Protein AF-A0A6G0IJ24-F1 (afdb_monomer_lite)

pLDDT: mean 72.45, std 14.74, range [38.62, 93.94]

Secondary structure (DSSP, 8-state):
-----HHHHHHHHHHHHHHHHHHHHHHHHHHHHHHHHHHHHHHHHS---SS-TTSPTTS--EEEEEEEE-----TTS----EEEEEEEEEE---SPPPPP----------------PPPPPP------PPPPPPPP----HHHHHHHHHHHHHHHHHHHHTTTS--SPPHHHHHHHH-TT---PPEEEEEPPPBSS-TTSHHHHHHHHHHHHHHHHHTT-S--EEEE----

Organism: Larimichthys crocea (NCBI:txid215358)

Sequence (231 aa):
MAPSTNRVGLLFLCAFFREVIAILSLTRHCMLDETDTSLCLHKLGQDGGITPDQVKPYVPTALGCDNIDRLEETLTGCGTSHRVNGIAVQPRVFGPELPKPARDVPKSKQRTVSVSLPALPVYAVGTRCGPPTRSYVEVKTDICADALKKNFIWLLCRLHSATNQSVPSWTGYNILASNSVDVIPSVVSYLPTINAPATQMATVHEILLQSEKIMNSLHISNMSVTFDQAL

Radius of gyration: 26.97 Å; chains: 1; bounding box: 51×92×56 Å

Structure (mmCIF, N/CA/C/O backbone):
data_AF-A0A6G0IJ24-F1
#
_entry.id   AF-A0A6G0IJ24-F1
#
loop_
_atom_site.group_PDB
_atom_site.id
_atom_site.type_symbol
_atom_site.label_atom_id
_atom_site.label_alt_id
_atom_site.label_comp_id
_atom_site.label_asym_id
_atom_site.label_entity_id
_atom_site.label_seq_id
_atom_site.pdbx_PDB_ins_code
_atom_site.Cartn_x
_atom_site.Cartn_y
_atom_site.Cartn_z
_atom_site.occupancy
_atom_site.B_iso_or_equiv
_atom_site.auth_seq_id
_atom_site.auth_comp_id
_atom_site.auth_asym_id
_atom_site.auth_atom_id
_atom_site.pdbx_PDB_model_num
ATOM 1 N N . MET A 1 1 ? -1.040 72.445 -21.314 1.00 38.62 1 MET A N 1
ATOM 2 C CA . MET A 1 1 ? -2.329 71.720 -21.376 1.00 38.62 1 MET A CA 1
ATOM 3 C C . MET A 1 1 ? -2.055 70.264 -21.018 1.00 38.62 1 MET A C 1
ATOM 5 O O . MET A 1 1 ? -1.185 69.670 -21.638 1.00 38.62 1 MET A O 1
ATOM 9 N N . ALA A 1 2 ? -2.673 69.758 -19.946 1.00 46.31 2 ALA A N 1
ATOM 10 C CA . ALA A 1 2 ? -2.483 68.399 -19.420 1.00 46.31 2 ALA A CA 1
ATOM 11 C C . ALA A 1 2 ? -3.063 67.314 -20.361 1.00 46.31 2 ALA A C 1
ATOM 13 O O . ALA A 1 2 ? -3.847 67.647 -21.250 1.00 46.31 2 ALA A O 1
ATOM 14 N N . PRO A 1 3 ? -2.743 66.025 -20.126 1.00 46.72 3 PRO A N 1
ATOM 15 C CA . PRO A 1 3 ? -3.700 65.240 -19.345 1.00 46.72 3 PRO A CA 1
ATOM 16 C C . PRO A 1 3 ? -3.023 64.399 -18.249 1.00 46.72 3 PRO A C 1
ATOM 18 O O . PRO A 1 3 ? -2.282 63.455 -18.509 1.00 46.72 3 PRO A O 1
ATOM 21 N N . SER A 1 4 ? -3.328 64.732 -16.995 1.00 52.78 4 SER A N 1
ATOM 22 C CA . SER A 1 4 ? -2.907 64.037 -15.771 1.00 52.78 4 SER A CA 1
ATOM 23 C C . SER A 1 4 ? -3.978 63.070 -15.236 1.00 52.78 4 SER A C 1
ATOM 25 O O . SER A 1 4 ? -3.967 62.719 -14.060 1.00 52.78 4 SER A O 1
ATOM 27 N N . THR A 1 5 ? -4.908 62.608 -16.076 1.00 52.25 5 THR A N 1
ATOM 28 C CA . THR A 1 5 ? -6.149 61.964 -15.602 1.00 52.25 5 THR A CA 1
ATOM 29 C C . THR A 1 5 ? -6.168 60.429 -15.663 1.00 52.25 5 THR A C 1
ATOM 31 O O . THR A 1 5 ? -7.088 59.820 -15.132 1.00 52.25 5 THR A O 1
ATOM 34 N N . ASN A 1 6 ? -5.152 59.765 -16.231 1.00 50.53 6 ASN A N 1
ATOM 35 C CA . ASN A 1 6 ? -5.195 58.303 -16.442 1.00 50.53 6 ASN A CA 1
ATOM 36 C C . ASN A 1 6 ? -4.557 57.436 -15.342 1.00 50.53 6 ASN A C 1
ATOM 38 O O . ASN A 1 6 ? -4.784 56.229 -15.320 1.00 50.53 6 ASN A O 1
ATOM 42 N N . ARG A 1 7 ? -3.782 57.999 -14.403 1.00 45.84 7 ARG A N 1
ATOM 43 C CA . ARG A 1 7 ? -3.168 57.196 -13.321 1.00 45.84 7 ARG A CA 1
ATOM 44 C C . ARG A 1 7 ? -4.110 56.946 -12.143 1.00 45.84 7 ARG A C 1
ATOM 46 O O . ARG A 1 7 ? -4.047 55.879 -11.545 1.00 45.84 7 ARG A O 1
ATOM 53 N N . VAL A 1 8 ? -5.006 57.890 -11.849 1.00 52.53 8 VAL A N 1
ATOM 54 C CA . VAL A 1 8 ? -5.984 57.754 -10.756 1.00 52.53 8 VAL A CA 1
ATOM 55 C C . VAL A 1 8 ? -7.040 56.702 -11.110 1.00 52.53 8 VAL A C 1
ATOM 57 O O . VAL A 1 8 ? -7.315 55.830 -10.295 1.00 52.53 8 VAL A O 1
ATOM 60 N N . GLY A 1 9 ? -7.544 56.694 -12.351 1.00 45.75 9 GLY A N 1
ATOM 61 C CA . GLY A 1 9 ? -8.497 55.679 -12.820 1.00 45.75 9 GLY A CA 1
ATOM 62 C C . GLY A 1 9 ? -7.937 54.252 -12.799 1.00 45.75 9 GLY A C 1
ATOM 63 O O . GLY A 1 9 ? -8.633 53.333 -12.379 1.00 45.75 9 GLY A O 1
ATOM 64 N N . LEU A 1 10 ? -6.663 54.064 -13.167 1.00 45.56 10 LEU A N 1
ATOM 65 C CA . LEU A 1 10 ? -6.013 52.748 -13.148 1.00 45.56 10 LEU A CA 1
ATOM 66 C C . LEU A 1 10 ? -5.739 52.249 -11.717 1.00 45.56 10 LEU A C 1
ATOM 68 O O . LEU A 1 10 ? -5.904 51.065 -11.438 1.00 45.56 10 LEU A O 1
ATOM 72 N N . LEU A 1 11 ? -5.374 53.148 -10.794 1.00 51.09 11 LEU A N 1
ATOM 73 C CA . LEU A 1 11 ? -5.212 52.821 -9.371 1.00 51.09 11 LEU A CA 1
ATOM 74 C C . LEU A 1 11 ? -6.547 52.447 -8.712 1.00 51.09 11 LEU A C 1
ATOM 76 O O . LEU A 1 11 ? -6.592 51.472 -7.964 1.00 51.09 11 LEU A O 1
ATOM 80 N N . PHE A 1 12 ? -7.634 53.157 -9.036 1.00 51.69 12 PHE A N 1
ATOM 81 C CA . PHE A 1 12 ? -8.982 52.810 -8.574 1.00 51.69 12 PHE A CA 1
ATOM 82 C C . PHE A 1 12 ? -9.460 51.468 -9.141 1.00 51.69 12 PHE A C 1
ATOM 84 O O . PHE A 1 12 ? -10.0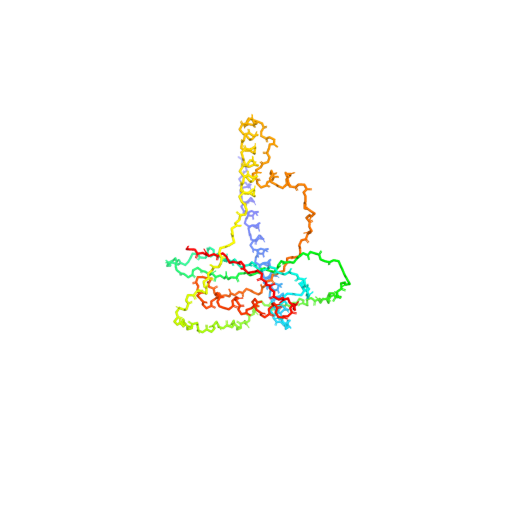10 50.660 -8.396 1.00 51.69 12 PHE A O 1
ATOM 91 N N . LEU A 1 13 ? -9.196 51.185 -10.423 1.00 45.84 13 LEU A N 1
ATOM 92 C CA . LEU A 1 13 ? -9.546 49.899 -11.031 1.00 45.84 13 LEU A CA 1
ATOM 93 C C . LEU A 1 13 ? -8.770 48.743 -10.379 1.00 45.84 13 LEU A C 1
ATOM 95 O O . LEU A 1 13 ? -9.357 47.721 -10.041 1.00 45.84 13 LEU A O 1
ATOM 99 N N . CYS A 1 14 ? -7.465 48.910 -10.138 1.00 42.38 14 CYS A N 1
ATOM 100 C CA . CYS A 1 14 ? -6.636 47.902 -9.473 1.00 42.38 14 CYS A CA 1
ATOM 101 C C . CYS A 1 14 ? -7.034 47.668 -8.009 1.00 42.38 14 CYS A C 1
ATOM 103 O O . CYS A 1 14 ? -7.019 46.523 -7.556 1.00 42.38 14 CYS A O 1
ATOM 105 N N . ALA A 1 15 ? -7.399 48.723 -7.272 1.00 52.81 15 ALA A N 1
ATOM 106 C CA . ALA A 1 15 ? -7.906 48.604 -5.907 1.00 52.81 15 ALA A CA 1
ATOM 107 C C . ALA A 1 15 ? -9.243 47.850 -5.881 1.00 52.81 15 ALA A C 1
ATOM 109 O O . ALA A 1 15 ? -9.375 46.881 -5.138 1.00 52.81 15 ALA A O 1
ATOM 110 N N . PHE A 1 16 ? -10.172 48.205 -6.775 1.00 59.16 16 PHE A N 1
ATOM 111 C CA . PHE A 1 16 ? -11.466 47.538 -6.899 1.00 59.16 16 PHE A CA 1
ATOM 112 C C . PHE A 1 16 ? -11.321 46.060 -7.288 1.00 59.16 16 PHE A C 1
ATOM 114 O O . PHE A 1 16 ? -11.932 45.197 -6.668 1.00 59.16 16 PHE A O 1
ATOM 121 N N . PHE A 1 17 ? -10.456 45.728 -8.253 1.00 43.31 17 PHE A N 1
ATOM 122 C CA . PHE A 1 17 ? -10.189 44.331 -8.611 1.00 43.31 17 PHE A CA 1
ATOM 123 C C . PHE A 1 17 ? -9.540 43.548 -7.467 1.00 43.31 17 PHE A C 1
ATOM 125 O O . PHE A 1 17 ? -9.909 42.398 -7.248 1.00 43.31 17 PHE A O 1
ATOM 132 N N . ARG A 1 18 ? -8.615 44.145 -6.704 1.00 48.72 18 ARG A N 1
ATOM 133 C CA . ARG A 1 18 ? -8.043 43.502 -5.509 1.00 48.72 18 ARG A CA 1
ATOM 134 C C . ARG A 1 18 ? -9.094 43.228 -4.443 1.00 48.72 18 ARG A C 1
ATOM 136 O O . ARG A 1 18 ? -9.081 42.152 -3.858 1.00 48.72 18 ARG A O 1
ATOM 143 N N . GLU A 1 19 ? -9.989 44.175 -4.205 1.00 57.47 19 GLU A N 1
ATOM 144 C CA . GLU A 1 19 ? -11.036 44.064 -3.193 1.00 57.47 19 GLU A CA 1
ATOM 145 C C . GLU A 1 19 ? -12.102 43.044 -3.613 1.00 57.47 19 GLU A C 1
ATOM 147 O O . GLU A 1 19 ? -12.471 42.178 -2.828 1.00 57.47 19 GLU A O 1
ATOM 152 N N . VAL A 1 20 ? -12.489 43.032 -4.892 1.00 54.22 20 VAL A N 1
ATOM 153 C CA . VAL A 1 20 ? -13.363 42.002 -5.470 1.00 54.22 20 VAL A CA 1
ATOM 154 C C . VAL A 1 20 ? -12.698 40.625 -5.427 1.00 54.22 20 VAL A C 1
ATOM 156 O O . VAL A 1 20 ? -13.351 39.663 -5.042 1.00 54.22 20 VAL A O 1
ATOM 159 N N . ILE A 1 21 ? -11.405 40.497 -5.742 1.00 54.47 21 ILE A N 1
ATOM 160 C CA . ILE A 1 21 ? -10.670 39.226 -5.617 1.00 54.47 21 ILE A CA 1
ATOM 161 C C . ILE A 1 21 ? -10.565 38.793 -4.149 1.00 54.47 21 ILE A C 1
ATOM 163 O O . ILE A 1 21 ? -10.712 37.607 -3.865 1.00 54.47 21 ILE A O 1
ATOM 167 N N . ALA A 1 22 ? -10.362 39.718 -3.209 1.00 52.22 22 ALA A N 1
ATOM 168 C CA . ALA A 1 22 ? -10.326 39.423 -1.778 1.00 52.22 22 ALA A CA 1
ATOM 169 C C . ALA A 1 22 ? -11.698 38.966 -1.257 1.00 52.22 22 ALA A C 1
ATOM 171 O O . ALA A 1 22 ? -11.777 37.966 -0.547 1.00 52.22 22 ALA A O 1
ATOM 172 N N . ILE A 1 23 ? -12.784 39.625 -1.667 1.00 57.41 23 ILE A N 1
ATOM 173 C CA . ILE A 1 23 ? -14.162 39.243 -1.329 1.00 57.41 23 ILE A CA 1
ATOM 174 C C . ILE A 1 23 ? -14.521 37.901 -1.975 1.00 57.41 23 ILE A C 1
ATOM 176 O O . ILE A 1 23 ? -15.086 37.034 -1.312 1.00 57.41 23 ILE A O 1
ATOM 180 N N . LEU A 1 24 ? -14.161 37.684 -3.243 1.00 46.84 24 LEU A N 1
ATOM 181 C CA . LEU A 1 24 ? -14.352 36.407 -3.937 1.00 46.84 24 LEU A CA 1
ATOM 182 C C . LEU A 1 24 ? -13.510 35.292 -3.312 1.00 46.84 24 LEU A C 1
ATOM 184 O O . LEU A 1 24 ? -13.969 34.159 -3.247 1.00 46.84 24 LEU A O 1
ATOM 188 N N . SER A 1 25 ? -12.309 35.598 -2.825 1.00 48.69 25 SER A N 1
ATOM 189 C CA . SER A 1 25 ? -11.471 34.668 -2.069 1.00 48.69 25 SER A CA 1
ATOM 190 C C . SER A 1 25 ? -12.138 34.305 -0.742 1.00 48.69 25 SER A C 1
ATOM 192 O O . SER A 1 25 ? -12.378 33.129 -0.496 1.00 48.69 25 SER A O 1
ATOM 194 N N . LEU A 1 26 ? -12.533 35.288 0.071 1.00 55.88 26 LEU A N 1
ATOM 195 C CA . LEU A 1 26 ? -13.187 35.077 1.370 1.00 55.88 26 LEU A CA 1
ATOM 196 C C . LEU A 1 26 ? -14.509 34.308 1.246 1.00 55.88 26 LEU A C 1
ATOM 198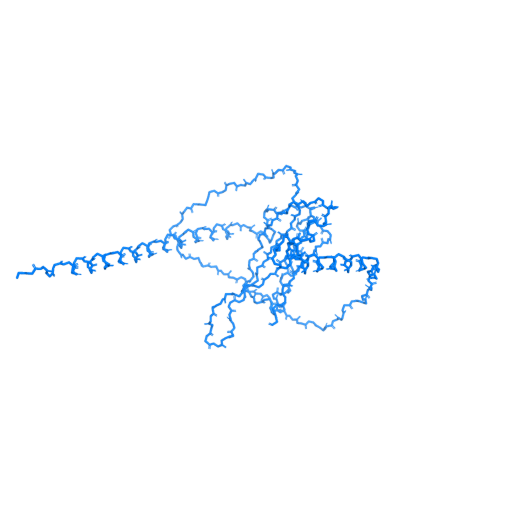 O O . LEU A 1 26 ? -14.770 33.379 2.007 1.00 55.88 26 LEU A O 1
ATOM 202 N N . THR A 1 27 ? -15.335 34.659 0.259 1.00 54.84 27 THR A N 1
ATOM 203 C CA . THR A 1 27 ? -16.613 33.977 0.011 1.00 54.84 27 THR A CA 1
ATOM 204 C C . THR A 1 27 ? -16.420 32.577 -0.569 1.00 54.84 27 THR A C 1
ATOM 206 O O . THR A 1 27 ? -17.147 31.669 -0.173 1.00 54.84 27 THR A O 1
ATOM 209 N N . ARG A 1 28 ? -15.419 32.347 -1.434 1.00 52.66 28 ARG A N 1
ATOM 210 C CA . ARG A 1 28 ? -15.072 30.989 -1.894 1.00 52.66 28 ARG A CA 1
ATOM 211 C C . ARG A 1 28 ? -14.556 30.115 -0.759 1.00 52.66 28 ARG A C 1
ATOM 213 O O . ARG A 1 28 ? -15.002 28.980 -0.676 1.00 52.66 28 ARG A O 1
ATOM 220 N N . HIS A 1 29 ? -13.681 30.627 0.108 1.00 56.75 29 HIS A N 1
ATOM 221 C CA . HIS A 1 29 ? -13.187 29.877 1.271 1.00 56.75 29 HIS A CA 1
ATOM 222 C C . HIS A 1 29 ? -14.345 29.474 2.187 1.00 56.75 29 HIS A C 1
ATOM 224 O O . HIS A 1 29 ? -14.481 28.311 2.533 1.00 56.75 29 HIS A O 1
ATOM 230 N N . CYS A 1 30 ? -15.263 30.399 2.465 1.00 58.56 30 CYS A N 1
ATOM 231 C CA . CYS A 1 30 ? -16.414 30.131 3.318 1.00 58.56 30 CYS A CA 1
ATOM 232 C C . CYS A 1 30 ? -17.366 29.059 2.748 1.00 58.56 30 CYS A C 1
ATOM 234 O O . CYS A 1 30 ? -17.843 28.196 3.481 1.00 58.56 30 CYS A O 1
ATOM 236 N N . MET A 1 31 ? -17.616 29.088 1.436 1.00 61.22 31 MET A N 1
ATOM 237 C CA . MET A 1 31 ? -18.442 28.082 0.757 1.00 61.22 31 MET A CA 1
ATOM 238 C C . MET A 1 31 ? -17.729 26.725 0.630 1.00 61.22 31 MET A C 1
ATOM 240 O O . MET A 1 31 ? -18.389 25.684 0.650 1.00 61.22 31 MET A O 1
ATOM 244 N N . LEU A 1 32 ? -16.399 26.728 0.494 1.00 63.97 32 LEU A N 1
ATOM 245 C CA . LEU A 1 32 ? -15.572 25.520 0.526 1.00 63.97 32 LEU A CA 1
ATOM 246 C C . LEU A 1 32 ? -15.620 24.876 1.912 1.00 63.97 32 LEU A C 1
ATOM 248 O O . LEU A 1 32 ? -15.932 23.696 1.997 1.00 63.97 32 LEU A O 1
ATOM 252 N N . ASP 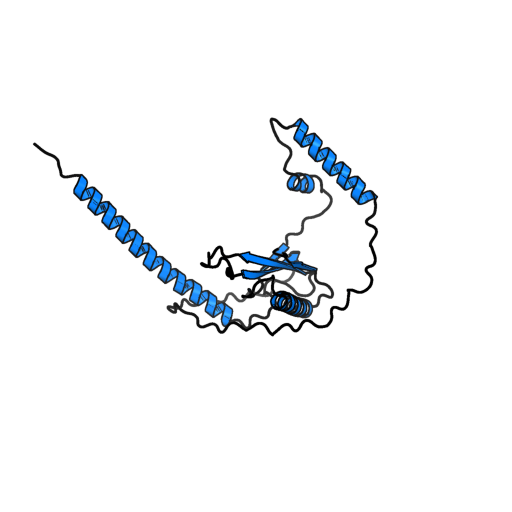A 1 33 ? -15.452 25.656 2.981 1.00 64.69 33 ASP A N 1
ATOM 253 C CA . ASP A 1 33 ? -15.496 25.161 4.361 1.00 64.69 33 ASP A CA 1
ATOM 254 C C . ASP A 1 33 ? -16.853 24.527 4.706 1.00 64.69 33 ASP A C 1
ATOM 256 O O . ASP A 1 33 ? -16.904 23.477 5.344 1.00 64.69 33 ASP A O 1
ATOM 260 N N . GLU A 1 34 ? -17.965 25.124 4.259 1.00 73.62 34 GLU A N 1
ATOM 261 C CA . GLU A 1 34 ? -19.314 24.548 4.402 1.00 73.62 34 GLU A CA 1
ATOM 262 C C . GLU A 1 34 ? -19.451 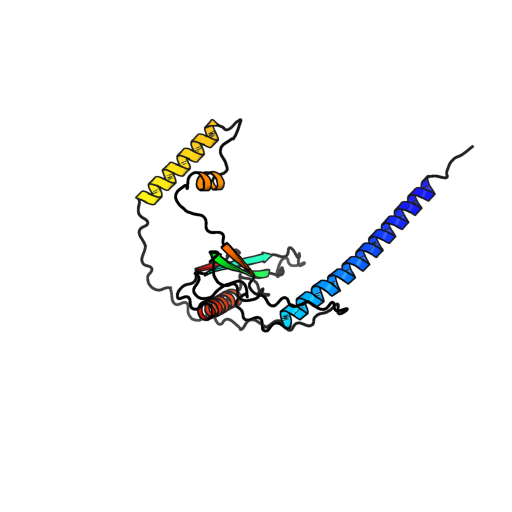23.216 3.642 1.00 73.62 34 GLU A C 1
ATOM 264 O O . GLU A 1 34 ? -20.013 22.239 4.150 1.00 73.62 34 GLU A O 1
ATOM 269 N N . THR A 1 35 ? -18.897 23.153 2.429 1.00 68.69 35 THR A N 1
ATOM 270 C CA . THR A 1 35 ? -18.939 21.952 1.585 1.00 68.69 35 THR A CA 1
ATOM 271 C C . THR A 1 35 ? -18.084 20.832 2.186 1.00 68.69 35 THR A C 1
ATOM 273 O O . THR A 1 35 ? -18.580 19.720 2.368 1.00 68.69 35 THR A O 1
ATOM 276 N N . ASP A 1 36 ? -16.853 21.129 2.596 1.00 68.25 36 ASP A N 1
ATOM 277 C CA . ASP A 1 36 ? -15.932 20.180 3.227 1.00 68.25 36 ASP A CA 1
ATOM 278 C C . ASP A 1 36 ? -16.456 19.703 4.586 1.00 68.25 36 ASP A C 1
ATOM 280 O O . ASP A 1 36 ? -16.381 18.514 4.903 1.00 68.25 36 ASP A O 1
ATOM 284 N N . THR A 1 37 ? -17.075 20.597 5.361 1.00 73.00 37 THR A N 1
ATOM 285 C CA . THR A 1 37 ? -17.735 20.252 6.627 1.00 73.00 37 THR A CA 1
ATOM 286 C C . THR A 1 37 ? -18.908 19.300 6.401 1.00 73.00 37 THR A C 1
ATOM 288 O O . THR A 1 37 ? -19.015 18.290 7.098 1.00 73.00 37 THR A O 1
ATOM 291 N N . SER A 1 38 ? -19.771 19.563 5.412 1.00 71.31 38 SER A N 1
ATOM 292 C CA . SER A 1 38 ? -20.897 18.670 5.096 1.00 71.31 38 SER A CA 1
ATOM 293 C C . SER A 1 38 ? -20.441 17.289 4.603 1.00 71.31 38 SER A C 1
ATOM 295 O O . SER A 1 38 ? -20.988 16.274 5.038 1.00 71.31 38 SER A O 1
ATOM 297 N N . LEU A 1 39 ? -19.378 17.229 3.792 1.00 67.88 39 LEU A N 1
ATOM 298 C CA . LEU A 1 39 ? -18.730 15.980 3.372 1.00 67.88 39 LEU A CA 1
ATOM 299 C C . LEU A 1 39 ? -18.113 15.219 4.556 1.00 67.88 39 LEU A C 1
ATOM 301 O O . LEU A 1 39 ? -18.235 13.995 4.635 1.00 67.88 39 LEU A O 1
ATOM 305 N N . CYS A 1 40 ? -17.468 15.930 5.482 1.00 69.69 40 CYS A N 1
ATOM 306 C CA . CYS A 1 40 ? -16.854 15.359 6.678 1.00 69.69 40 CYS A CA 1
ATOM 307 C C . CYS A 1 40 ? -17.905 14.771 7.630 1.00 69.69 40 CYS A C 1
ATOM 309 O O . CYS A 1 40 ? -17.796 13.613 8.023 1.00 69.69 40 CYS A O 1
ATOM 311 N N . LEU A 1 41 ? -18.969 15.519 7.935 1.00 72.62 41 LEU A N 1
ATOM 312 C CA . LEU A 1 41 ? -20.082 15.050 8.768 1.00 72.62 41 LEU A CA 1
ATOM 313 C C . LEU A 1 41 ? -20.808 13.859 8.144 1.00 72.62 41 LEU A C 1
ATOM 315 O O . LEU A 1 41 ? -21.151 12.914 8.849 1.00 72.62 41 LEU A O 1
ATOM 319 N N . HIS A 1 42 ? -20.996 13.868 6.823 1.00 70.19 42 HIS A N 1
ATOM 320 C CA . HIS A 1 42 ? -21.564 12.726 6.116 1.00 70.19 42 HIS A CA 1
ATOM 321 C C . HIS A 1 42 ? -20.677 11.480 6.248 1.00 70.19 42 HIS A C 1
ATOM 323 O O . HIS A 1 42 ? -21.190 10.399 6.523 1.00 70.19 42 HIS A O 1
ATOM 329 N N . LYS A 1 43 ? -19.352 11.621 6.106 1.00 67.06 43 LYS A N 1
ATOM 330 C CA . LYS A 1 43 ? -18.403 10.519 6.344 1.00 67.06 43 LYS A CA 1
ATOM 331 C C . LYS A 1 43 ? -18.392 10.040 7.799 1.00 67.06 43 LYS A C 1
ATOM 333 O O . LYS A 1 43 ? -18.243 8.849 8.020 1.00 67.06 43 LYS A O 1
ATOM 338 N N . LEU A 1 44 ? -18.548 10.937 8.774 1.00 67.88 44 LEU A N 1
ATOM 339 C CA . LEU A 1 44 ? -18.595 10.590 10.203 1.00 67.88 44 LEU A CA 1
ATOM 340 C C . LEU A 1 44 ? -19.896 9.890 10.609 1.00 67.88 44 LEU A C 1
ATOM 342 O O . LEU A 1 44 ? -19.883 9.080 11.526 1.00 67.88 44 LEU A O 1
ATOM 346 N N . GLY A 1 45 ? -21.015 10.227 9.960 1.00 59.06 45 GLY A N 1
ATOM 347 C CA . GLY A 1 45 ? -22.318 9.593 10.183 1.00 59.06 45 GLY A CA 1
ATOM 348 C C . GLY A 1 45 ? -22.517 8.292 9.401 1.00 59.06 45 GLY A C 1
ATOM 349 O O . GLY A 1 45 ? -23.509 7.595 9.609 1.00 59.06 45 GLY A O 1
ATOM 350 N N . GLN A 1 46 ? -21.601 7.955 8.491 1.00 60.88 46 GLN A N 1
ATOM 351 C CA . GLN A 1 46 ? -21.471 6.584 8.027 1.00 60.88 46 GLN A CA 1
ATOM 352 C C . GLN A 1 46 ? -20.844 5.793 9.178 1.00 60.88 46 GLN A C 1
ATOM 354 O O . GLN A 1 46 ? -19.765 6.157 9.640 1.00 60.88 46 GLN A O 1
ATOM 359 N N . ASP A 1 47 ? -21.492 4.708 9.614 1.00 51.16 47 ASP A N 1
ATOM 360 C CA . ASP A 1 47 ? -20.844 3.631 10.375 1.00 51.16 47 ASP A CA 1
ATOM 361 C C . ASP A 1 47 ? -19.790 2.987 9.459 1.00 51.16 47 ASP A C 1
ATOM 363 O O . ASP A 1 47 ? -19.961 1.897 8.913 1.00 51.16 47 ASP A O 1
ATOM 367 N N . GLY A 1 48 ? -18.736 3.744 9.167 1.00 51.25 48 GLY A N 1
ATOM 368 C CA . GLY A 1 48 ? -17.661 3.370 8.280 1.00 51.25 48 GLY A CA 1
ATOM 369 C C . GLY A 1 48 ? -16.847 2.319 8.995 1.00 51.25 48 GLY A C 1
ATOM 370 O O . GLY A 1 48 ? -15.950 2.635 9.776 1.00 51.25 48 GLY A O 1
ATOM 371 N N . GLY A 1 49 ? -17.172 1.055 8.737 1.00 60.12 49 GLY A N 1
ATOM 372 C CA . GLY A 1 49 ? -16.248 -0.026 9.017 1.00 60.12 49 GLY A CA 1
ATOM 373 C C . GLY A 1 49 ? -14.881 0.307 8.413 1.00 60.12 49 GLY A C 1
ATOM 374 O O . GLY A 1 49 ? -14.761 1.034 7.430 1.00 60.12 49 GLY A O 1
ATOM 375 N N . ILE A 1 50 ? -13.825 -0.255 8.989 1.00 67.75 50 ILE A N 1
ATOM 376 C CA . ILE A 1 50 ? -12.438 -0.041 8.535 1.00 67.75 50 ILE A CA 1
ATOM 377 C C . ILE A 1 50 ? -12.253 -0.467 7.056 1.00 67.75 50 ILE A C 1
ATOM 379 O O . ILE A 1 50 ? -11.296 -0.074 6.396 1.00 67.75 50 ILE A O 1
ATOM 383 N N . THR A 1 51 ? -13.186 -1.259 6.519 1.00 77.44 51 THR A N 1
ATOM 384 C CA . THR A 1 51 ? -13.200 -1.755 5.138 1.00 77.44 51 THR A CA 1
ATOM 385 C C . THR A 1 51 ? -13.916 -0.779 4.194 1.00 77.44 51 THR A C 1
ATOM 387 O O . THR A 1 51 ? -15.096 -0.509 4.406 1.00 77.44 51 THR A O 1
ATOM 390 N N . PRO A 1 52 ? -13.254 -0.283 3.133 1.00 77.19 52 PRO A N 1
ATOM 391 C CA . PRO A 1 52 ? -13.888 0.593 2.146 1.00 77.19 52 PRO A CA 1
ATOM 392 C C . PRO A 1 52 ? -15.003 -0.095 1.343 1.00 77.19 52 PRO A C 1
ATOM 394 O O . PRO A 1 52 ? -14.847 -1.233 0.915 1.00 77.19 52 PRO A O 1
ATOM 397 N N . ASP A 1 53 ? -16.067 0.636 1.000 1.00 74.62 53 ASP A N 1
ATOM 398 C CA . ASP A 1 53 ? -17.229 0.109 0.248 1.00 74.62 53 ASP A CA 1
ATOM 399 C C . ASP A 1 53 ? -16.900 -0.454 -1.148 1.00 74.62 53 ASP A C 1
ATOM 401 O O . ASP A 1 53 ? -17.680 -1.185 -1.757 1.00 74.62 53 ASP A O 1
ATOM 405 N N . GLN A 1 54 ? -15.768 -0.040 -1.710 1.00 78.88 54 GLN A N 1
ATOM 406 C CA . GLN A 1 54 ? -15.359 -0.360 -3.075 1.00 78.88 54 GLN A CA 1
ATOM 407 C C . GLN A 1 54 ? -14.585 -1.681 -3.182 1.00 78.88 54 GLN A C 1
ATOM 409 O O . GLN A 1 54 ? -14.478 -2.216 -4.289 1.00 78.88 54 GLN A O 1
ATOM 414 N N . VAL A 1 55 ? -14.060 -2.204 -2.067 1.00 84.38 55 VAL A N 1
ATOM 415 C CA . VAL A 1 55 ? -13.393 -3.511 -2.042 1.00 84.38 55 VAL A CA 1
ATOM 416 C C . VAL A 1 55 ? -14.405 -4.624 -1.793 1.00 84.38 55 VAL A C 1
ATOM 418 O O . VAL A 1 55 ? -15.325 -4.495 -0.989 1.00 84.38 55 VAL A O 1
ATOM 421 N N . LYS A 1 56 ? -14.251 -5.728 -2.523 1.00 85.94 56 LYS A N 1
ATOM 422 C CA . LYS A 1 56 ? -15.188 -6.855 -2.525 1.00 85.94 56 LYS A CA 1
ATOM 423 C C . LYS A 1 56 ? -14.644 -8.038 -1.716 1.00 85.94 56 LYS A C 1
ATOM 425 O O . LYS A 1 56 ? -13.436 -8.291 -1.772 1.00 85.94 56 LYS A O 1
ATOM 430 N N . PRO A 1 57 ? -15.510 -8.803 -1.027 1.00 88.06 57 PRO A N 1
ATOM 431 C CA . PRO A 1 57 ? -15.114 -10.045 -0.369 1.00 88.06 57 PRO A CA 1
ATOM 432 C C . PRO A 1 57 ? -14.547 -11.078 -1.351 1.00 88.06 57 PRO A C 1
ATOM 434 O O . PRO A 1 57 ? -14.900 -11.080 -2.531 1.00 88.06 57 PRO A O 1
ATOM 437 N N . TYR A 1 58 ? -13.707 -11.981 -0.845 1.00 89.50 58 TYR A N 1
ATOM 438 C CA . TYR A 1 58 ? -13.071 -13.104 -1.548 1.00 89.50 58 TYR A CA 1
ATOM 439 C C . TYR A 1 58 ? -12.106 -12.721 -2.681 1.00 89.50 58 TYR A C 1
ATOM 441 O O . TYR A 1 58 ? -11.613 -13.592 -3.397 1.00 89.50 58 TYR A O 1
ATOM 449 N N . VAL A 1 59 ? -11.809 -11.432 -2.848 1.00 89.12 59 VAL A N 1
ATOM 450 C CA . VAL A 1 59 ? -10.857 -10.940 -3.847 1.00 89.12 59 VAL A CA 1
ATOM 451 C C . VAL A 1 59 ? -9.515 -10.668 -3.166 1.00 89.12 59 VAL A C 1
ATOM 453 O O . VAL A 1 59 ? -9.501 -9.997 -2.132 1.00 89.12 59 VAL A O 1
ATOM 456 N N . PRO A 1 60 ? -8.383 -11.145 -3.723 1.00 89.88 60 PRO A N 1
ATOM 457 C CA . PRO A 1 60 ? -7.063 -10.824 -3.195 1.00 89.88 60 PRO A CA 1
ATOM 458 C C . PRO A 1 60 ? -6.857 -9.312 -3.082 1.00 89.88 60 PRO A C 1
ATOM 460 O O . PRO A 1 60 ? -7.023 -8.583 -4.061 1.00 89.88 60 PRO A O 1
ATOM 463 N N . THR A 1 61 ? -6.472 -8.858 -1.892 1.00 91.19 61 THR A N 1
ATOM 464 C CA . THR A 1 61 ? -6.286 -7.438 -1.575 1.00 91.19 61 THR A CA 1
ATOM 465 C C . THR A 1 61 ? -4.861 -7.193 -1.119 1.00 91.19 61 THR A C 1
ATOM 467 O O . THR A 1 61 ? -4.325 -7.949 -0.307 1.00 91.19 61 THR A O 1
ATOM 470 N N . ALA A 1 62 ? -4.268 -6.109 -1.606 1.00 92.94 62 ALA A N 1
ATOM 471 C CA . ALA A 1 62 ? -3.035 -5.559 -1.065 1.00 92.94 62 ALA A CA 1
ATOM 472 C C . ALA A 1 62 ? -3.320 -4.208 -0.408 1.00 92.94 62 ALA A C 1
ATOM 474 O O . ALA A 1 62 ? -4.114 -3.421 -0.927 1.00 92.94 62 ALA A O 1
ATOM 475 N N . LEU A 1 63 ? -2.665 -3.940 0.718 1.00 92.38 63 LEU A N 1
ATOM 476 C CA . LEU A 1 63 ? -2.692 -2.647 1.382 1.00 92.38 63 LEU A CA 1
ATOM 477 C C . LEU A 1 63 ? -1.348 -1.941 1.204 1.00 92.38 63 LEU A C 1
ATOM 479 O O . LEU A 1 63 ? -0.284 -2.547 1.350 1.00 92.38 63 LEU A O 1
ATOM 483 N N . GLY A 1 64 ? -1.408 -0.652 0.898 1.00 90.62 64 GLY A N 1
ATOM 484 C CA . GLY A 1 64 ? -0.254 0.239 0.873 1.00 90.62 64 GLY A CA 1
ATOM 485 C C . GLY A 1 64 ? -0.488 1.374 1.851 1.00 90.62 64 GLY A C 1
ATOM 486 O O . GLY A 1 64 ? -1.487 2.075 1.726 1.00 90.62 64 GLY A O 1
ATOM 487 N N . CYS A 1 65 ? 0.398 1.531 2.825 1.00 88.06 65 CYS A N 1
ATOM 488 C CA . CYS A 1 65 ? 0.352 2.622 3.787 1.00 88.06 65 CYS A CA 1
ATOM 489 C C . CYS A 1 65 ? 1.560 3.528 3.583 1.00 88.06 65 CYS A C 1
ATOM 491 O O . CYS A 1 65 ? 2.694 3.052 3.537 1.00 88.06 65 CYS A O 1
ATOM 493 N N . ASP A 1 66 ? 1.287 4.819 3.464 1.00 86.00 66 ASP A N 1
ATOM 494 C CA . ASP A 1 66 ? 2.275 5.845 3.165 1.00 86.00 66 ASP A CA 1
ATOM 495 C C . ASP A 1 66 ? 2.175 7.001 4.165 1.00 86.00 66 ASP A C 1
ATOM 497 O O . ASP A 1 66 ? 1.107 7.271 4.738 1.00 86.00 66 ASP A O 1
ATOM 501 N N . ASN A 1 67 ? 3.298 7.682 4.366 1.00 79.12 67 ASN A N 1
ATOM 502 C CA . ASN A 1 67 ? 3.380 8.869 5.193 1.00 79.12 67 ASN A CA 1
ATOM 503 C C . ASN A 1 67 ? 2.957 10.102 4.415 1.00 79.12 67 ASN A C 1
ATOM 505 O O . ASN A 1 67 ? 3.421 10.381 3.315 1.00 79.12 67 ASN A O 1
ATOM 509 N N . ILE A 1 68 ? 2.100 10.900 5.041 1.00 72.69 68 ILE A N 1
ATOM 510 C CA . ILE A 1 68 ? 1.826 12.251 4.583 1.00 72.69 68 ILE A CA 1
ATOM 511 C C . ILE A 1 68 ? 2.610 13.204 5.458 1.00 72.69 68 ILE A C 1
ATOM 513 O O . ILE A 1 68 ? 2.185 13.543 6.566 1.00 72.69 68 ILE A O 1
ATOM 517 N N . ASP A 1 69 ? 3.713 13.683 4.901 1.00 64.94 69 ASP A N 1
ATOM 518 C CA . ASP A 1 69 ? 4.406 14.851 5.408 1.00 64.94 69 ASP A CA 1
ATOM 519 C C . ASP A 1 69 ? 3.683 16.089 4.889 1.00 64.94 69 ASP A C 1
ATOM 521 O O . ASP A 1 69 ? 3.864 16.550 3.759 1.00 64.94 69 ASP A O 1
ATOM 525 N N . ARG A 1 70 ? 2.813 16.653 5.728 1.00 57.62 70 ARG A N 1
ATOM 526 C CA . ARG A 1 70 ? 2.463 18.057 5.536 1.00 57.62 70 ARG A CA 1
ATOM 527 C C . ARG A 1 70 ? 3.713 18.843 5.893 1.00 57.62 70 ARG A C 1
ATOM 529 O O . ARG A 1 70 ? 4.163 18.767 7.031 1.00 57.62 70 ARG A O 1
ATOM 536 N N . LEU A 1 71 ? 4.248 19.589 4.929 1.00 52.59 71 LEU A N 1
ATOM 537 C CA . LEU A 1 71 ? 5.326 20.575 5.084 1.00 52.59 71 LEU A CA 1
ATOM 538 C C . LEU A 1 71 ? 4.916 21.742 6.021 1.00 52.59 71 LEU A C 1
ATOM 540 O O . LEU A 1 71 ? 5.148 22.908 5.719 1.00 52.59 71 LEU A O 1
ATOM 544 N N . GLU A 1 72 ? 4.236 21.461 7.132 1.00 55.00 72 GLU A N 1
ATOM 545 C CA . GLU A 1 72 ? 3.994 22.411 8.210 1.00 55.00 72 GLU A CA 1
ATOM 546 C C . GLU A 1 72 ? 5.305 22.569 8.976 1.00 55.00 72 GLU A C 1
ATOM 548 O O . GLU A 1 72 ? 5.635 21.762 9.843 1.00 55.00 72 GLU A O 1
ATOM 553 N N . GLU A 1 73 ? 6.073 23.603 8.634 1.00 50.34 73 GLU A N 1
ATOM 554 C CA . GLU A 1 73 ? 7.265 23.994 9.380 1.00 50.34 73 GLU A CA 1
ATOM 555 C C . GLU A 1 73 ? 6.876 24.379 10.815 1.00 50.34 73 GLU A C 1
ATOM 557 O O . GLU A 1 73 ? 6.441 25.492 11.108 1.00 50.34 73 GLU A O 1
ATOM 562 N N . THR A 1 74 ? 7.022 23.441 11.748 1.00 54.84 74 THR A N 1
ATOM 563 C CA . THR A 1 74 ? 7.050 23.778 13.174 1.00 54.84 74 THR A CA 1
ATOM 564 C C . THR A 1 74 ? 8.355 24.517 13.483 1.00 54.84 74 THR A C 1
ATOM 566 O O . THR A 1 74 ? 9.404 24.140 12.965 1.00 54.84 74 THR A O 1
ATOM 569 N N . LEU A 1 75 ? 8.326 25.519 14.372 1.00 51.75 75 LEU A N 1
ATOM 570 C CA . LEU A 1 75 ? 9.513 26.298 14.781 1.00 51.75 75 LEU A CA 1
ATOM 571 C C . LEU A 1 75 ? 10.670 25.437 15.329 1.00 51.75 75 LEU A C 1
ATOM 573 O O . LEU A 1 75 ? 11.809 25.891 15.384 1.00 51.75 75 LEU A O 1
ATOM 577 N N . THR A 1 76 ? 10.381 24.209 15.758 1.00 61.22 76 THR A N 1
ATOM 578 C CA . THR A 1 76 ? 11.348 23.237 16.280 1.00 61.22 76 THR A CA 1
ATOM 579 C C . THR A 1 76 ? 11.845 22.243 15.227 1.00 61.22 76 THR A C 1
ATOM 581 O O . THR A 1 76 ? 12.755 21.475 15.523 1.00 61.22 76 THR A O 1
ATOM 584 N N . GLY A 1 77 ? 11.226 22.189 14.041 1.00 54.81 77 GLY A N 1
ATOM 585 C CA . GLY A 1 77 ? 11.413 21.107 13.064 1.00 54.81 77 GLY A CA 1
ATOM 586 C C . GLY A 1 77 ? 10.927 19.726 13.540 1.00 54.81 77 GLY A C 1
ATOM 587 O O . GLY A 1 77 ? 11.034 18.757 12.798 1.00 54.81 77 GLY A O 1
ATOM 588 N N . CYS A 1 78 ? 10.387 19.626 14.760 1.00 46.81 78 CYS A N 1
ATOM 589 C CA . CYS A 1 78 ? 9.920 18.389 15.381 1.00 46.81 78 CYS A CA 1
ATOM 590 C C . CYS A 1 78 ? 8.394 18.390 15.471 1.00 46.81 78 CYS A C 1
ATOM 592 O O . CYS A 1 78 ? 7.806 19.311 16.035 1.00 46.81 78 CYS A O 1
ATOM 594 N N . GLY A 1 79 ? 7.763 17.306 15.016 1.00 50.88 79 GLY A N 1
ATOM 595 C CA . GLY A 1 79 ? 6.308 17.155 15.085 1.00 50.88 79 GLY A CA 1
ATOM 596 C C . GLY A 1 79 ? 5.566 17.796 13.915 1.00 50.88 79 GLY A C 1
ATOM 597 O O . GLY A 1 79 ? 4.417 18.202 14.083 1.00 50.88 79 GLY A O 1
ATOM 598 N N . THR A 1 80 ? 6.190 17.857 12.733 1.00 51.28 80 THR A N 1
ATOM 599 C CA . THR A 1 80 ? 5.458 18.022 11.470 1.00 51.28 80 THR A CA 1
ATOM 600 C C . THR A 1 80 ? 4.306 17.014 11.457 1.00 51.28 80 THR A C 1
ATOM 602 O O . THR A 1 80 ? 4.496 15.882 11.895 1.00 51.28 80 THR A O 1
ATOM 605 N N . SER A 1 81 ? 3.092 17.420 11.074 1.00 52.28 81 SER A N 1
ATOM 606 C CA . SER A 1 81 ? 1.887 16.576 11.141 1.00 52.28 81 SER A CA 1
ATOM 607 C C . SER A 1 81 ? 2.039 15.303 10.292 1.00 52.28 81 SER A C 1
ATOM 609 O O . SER A 1 81 ? 1.574 15.259 9.156 1.00 52.28 81 SER A O 1
ATOM 611 N N . HIS A 1 82 ? 2.673 14.264 10.835 1.00 63.69 82 HIS A N 1
ATOM 612 C CA . HIS A 1 82 ? 2.850 12.984 10.168 1.00 63.69 82 HIS A CA 1
ATOM 613 C C . HIS A 1 82 ? 1.562 12.195 10.354 1.00 63.69 82 HIS A C 1
ATOM 615 O O . HIS A 1 82 ? 1.240 11.742 11.455 1.00 63.69 82 HIS A O 1
ATOM 621 N N . ARG A 1 83 ? 0.790 12.087 9.281 1.00 77.44 83 ARG A N 1
ATOM 622 C CA . ARG A 1 83 ? -0.383 11.215 9.223 1.00 77.44 83 ARG A CA 1
ATOM 623 C C . ARG A 1 83 ? -0.042 10.018 8.364 1.00 77.44 83 ARG A C 1
ATOM 625 O O . ARG A 1 83 ? 0.704 10.162 7.400 1.00 77.44 83 ARG A O 1
ATOM 632 N N . VAL A 1 84 ? -0.643 8.876 8.662 1.00 80.62 84 VAL A N 1
ATOM 633 C CA . VAL A 1 84 ? -0.574 7.717 7.772 1.00 80.62 84 VAL A CA 1
ATOM 634 C C . VAL A 1 84 ? -1.855 7.629 6.970 1.00 80.62 84 VAL A C 1
ATOM 636 O O . VAL A 1 84 ? -2.952 7.617 7.537 1.00 80.62 84 VAL A O 1
ATOM 639 N N . ASN A 1 85 ? -1.706 7.538 5.653 1.00 85.94 85 ASN A N 1
ATOM 640 C CA . ASN A 1 85 ? -2.794 7.199 4.753 1.00 85.94 85 ASN A CA 1
ATOM 641 C C . ASN A 1 85 ? -2.593 5.796 4.200 1.00 85.94 85 ASN A C 1
ATOM 643 O O . ASN A 1 85 ? -1.508 5.439 3.755 1.00 85.94 85 ASN A O 1
ATOM 647 N N . GLY A 1 86 ? -3.672 5.021 4.197 1.00 87.06 86 GLY A N 1
ATOM 648 C CA . GLY A 1 86 ? -3.701 3.703 3.586 1.00 87.06 86 GLY A CA 1
ATOM 649 C C . GLY A 1 86 ? -4.520 3.691 2.300 1.00 87.06 86 GLY A C 1
ATOM 650 O O . GLY A 1 86 ? -5.511 4.413 2.165 1.00 87.06 86 GLY A O 1
ATOM 651 N N . ILE A 1 87 ? -4.139 2.823 1.373 1.00 89.88 87 ILE A N 1
ATOM 652 C CA . ILE A 1 87 ? -4.948 2.417 0.228 1.00 89.88 87 ILE A CA 1
ATOM 653 C C . ILE A 1 87 ? -5.113 0.900 0.228 1.00 89.88 87 ILE A C 1
ATOM 655 O O . ILE A 1 87 ? -4.198 0.163 0.585 1.00 89.88 87 ILE A O 1
ATOM 659 N N . ALA A 1 88 ? -6.277 0.442 -0.214 1.00 90.44 88 ALA A N 1
ATOM 660 C CA . ALA A 1 88 ? -6.551 -0.938 -0.562 1.00 90.44 88 ALA A CA 1
ATOM 661 C C . ALA A 1 88 ? -6.602 -1.070 -2.084 1.00 90.44 88 ALA A C 1
ATOM 663 O O . ALA A 1 88 ? -7.249 -0.271 -2.764 1.00 90.44 88 ALA A O 1
ATOM 664 N N . VAL A 1 89 ? -5.919 -2.080 -2.610 1.00 90.75 89 VAL A N 1
ATOM 665 C CA . VAL A 1 89 ? -5.824 -2.364 -4.041 1.00 90.75 89 VAL A CA 1
ATOM 666 C C . VAL A 1 89 ? -6.333 -3.775 -4.293 1.00 90.75 89 VAL A C 1
ATOM 668 O O . VAL A 1 89 ? -5.836 -4.736 -3.703 1.00 90.75 89 VAL A O 1
ATOM 671 N N . GLN A 1 90 ? -7.309 -3.899 -5.187 1.00 90.25 90 GLN A N 1
ATOM 672 C CA . GLN A 1 90 ? -7.851 -5.178 -5.646 1.00 90.25 90 GLN A CA 1
ATOM 673 C C . GLN A 1 90 ? -7.874 -5.231 -7.175 1.00 90.25 90 GLN A C 1
ATOM 675 O O . GLN A 1 90 ? -8.162 -4.211 -7.803 1.00 90.25 90 GLN A O 1
ATOM 680 N N . PRO A 1 91 ? -7.646 -6.394 -7.809 1.00 87.62 91 PRO A N 1
ATOM 681 C CA . PRO A 1 91 ? -7.916 -6.551 -9.232 1.00 87.62 91 PRO A CA 1
ATOM 682 C C . PRO A 1 91 ? -9.405 -6.317 -9.510 1.00 87.62 91 PRO A C 1
ATOM 684 O O . PRO A 1 91 ? -10.283 -6.728 -8.746 1.00 87.62 91 PRO A O 1
ATOM 687 N N . ARG A 1 92 ? -9.715 -5.654 -10.622 1.00 84.94 92 ARG A N 1
ATOM 688 C CA . ARG A 1 92 ? -11.094 -5.407 -11.033 1.00 84.94 92 ARG A CA 1
ATOM 689 C C . ARG A 1 92 ? -11.743 -6.726 -11.431 1.00 84.94 92 ARG A C 1
ATOM 691 O O . ARG A 1 92 ? -11.427 -7.301 -12.467 1.00 84.94 92 ARG A O 1
ATOM 698 N N . VAL A 1 93 ? -12.705 -7.158 -10.626 1.00 80.25 93 VAL A N 1
ATOM 699 C CA . VAL A 1 93 ? -13.543 -8.325 -10.911 1.00 80.25 93 VAL A CA 1
ATOM 700 C C . VAL A 1 93 ? -14.922 -7.901 -11.419 1.00 80.25 93 VAL A C 1
ATOM 702 O O . VAL A 1 93 ? -15.597 -7.049 -10.825 1.00 80.25 93 VAL A O 1
ATOM 705 N N . PHE A 1 94 ? -15.347 -8.509 -12.528 1.00 68.81 94 PHE A N 1
ATOM 706 C CA . PHE A 1 94 ? -16.691 -8.353 -13.080 1.00 68.81 94 PHE A CA 1
ATOM 707 C C . PHE A 1 94 ? -17.663 -9.281 -12.341 1.00 68.81 94 PHE A C 1
ATOM 709 O O . PHE A 1 94 ? -17.387 -10.460 -12.148 1.00 68.81 94 PHE A O 1
ATOM 716 N N . GLY A 1 95 ? -18.792 -8.737 -11.900 1.00 66.12 95 GLY A N 1
ATOM 717 C CA . GLY A 1 95 ? -19.834 -9.441 -11.152 1.00 66.12 95 GLY A CA 1
ATOM 718 C C . GLY A 1 95 ? -20.986 -8.483 -10.838 1.00 66.12 95 GLY A C 1
ATOM 719 O O . GLY A 1 95 ? -20.833 -7.289 -11.117 1.00 66.12 95 GLY A O 1
ATOM 720 N N . PRO A 1 96 ? -22.116 -8.960 -10.282 1.00 58.66 96 PRO A N 1
ATOM 721 C CA . PRO A 1 96 ? -23.246 -8.096 -9.953 1.00 58.66 96 PRO A CA 1
ATOM 722 C C . PRO A 1 96 ? -22.763 -6.959 -9.047 1.00 58.66 96 PRO A C 1
ATOM 724 O O . PRO A 1 96 ? -22.214 -7.194 -7.969 1.00 58.66 96 PRO A O 1
ATOM 727 N N . GLU A 1 97 ? -22.879 -5.720 -9.527 1.00 57.78 97 GLU A N 1
ATOM 728 C CA . GLU A 1 97 ? -22.593 -4.554 -8.702 1.00 57.78 97 GLU A CA 1
ATOM 729 C C . GLU A 1 97 ? -23.638 -4.501 -7.591 1.00 57.78 97 GLU A C 1
ATOM 731 O O . GLU A 1 97 ? -24.842 -4.500 -7.855 1.00 57.78 97 GLU A O 1
ATOM 736 N N . LEU A 1 98 ? -23.178 -4.467 -6.339 1.00 55.66 98 LEU A N 1
ATOM 737 C CA . LEU A 1 98 ? -24.056 -4.076 -5.249 1.00 55.66 98 LEU A CA 1
ATOM 738 C C . LEU A 1 98 ? -24.527 -2.644 -5.541 1.00 55.66 98 LEU A C 1
ATOM 740 O O . LEU A 1 98 ? -23.700 -1.809 -5.931 1.00 55.66 98 LEU A O 1
ATOM 744 N N . PRO A 1 99 ? -25.829 -2.348 -5.397 1.00 51.53 99 PRO A N 1
ATOM 745 C CA . PRO A 1 99 ? -26.336 -1.011 -5.642 1.00 51.53 99 PRO A CA 1
ATOM 746 C C . PRO A 1 99 ? -25.593 -0.041 -4.730 1.00 51.53 99 PRO A C 1
ATOM 748 O O . PRO A 1 99 ? -25.682 -0.128 -3.505 1.00 51.53 99 PRO A O 1
ATOM 751 N N . LYS A 1 100 ? -24.843 0.885 -5.333 1.00 56.62 100 LYS A N 1
ATOM 752 C CA . LYS A 1 100 ? -24.284 2.016 -4.599 1.00 56.62 100 LYS A CA 1
ATOM 753 C C . LYS A 1 100 ? -25.472 2.814 -4.079 1.00 56.62 100 LYS A C 1
ATOM 755 O O . LYS A 1 100 ? -26.264 3.280 -4.902 1.00 56.62 100 LYS A O 1
ATOM 760 N N . PRO A 1 101 ? -25.632 3.003 -2.762 1.00 50.91 101 PRO A N 1
ATOM 761 C CA . PRO A 1 101 ? -26.598 3.974 -2.303 1.00 50.91 101 PRO A CA 1
ATOM 762 C C . PRO A 1 101 ? -26.087 5.345 -2.761 1.00 50.91 101 PRO A C 1
ATOM 764 O O . PRO A 1 101 ? -25.113 5.868 -2.222 1.00 50.91 101 PRO A O 1
ATOM 767 N N . ALA A 1 102 ? -26.715 5.908 -3.794 1.00 50.00 102 ALA A N 1
ATOM 768 C CA . ALA A 1 102 ? -26.582 7.322 -4.101 1.00 50.00 102 ALA A CA 1
ATOM 769 C C . ALA A 1 102 ? -27.223 8.065 -2.930 1.00 50.00 102 ALA A C 1
ATOM 771 O O . ALA A 1 102 ? -28.445 8.132 -2.810 1.00 50.00 102 ALA A O 1
ATOM 772 N N . ARG A 1 103 ? -26.392 8.510 -1.992 1.00 56.38 103 ARG A N 1
ATOM 773 C CA . ARG A 1 103 ? -26.837 9.335 -0.877 1.00 56.38 103 ARG A CA 1
ATOM 774 C C . ARG A 1 103 ? -26.524 10.769 -1.250 1.00 56.38 103 ARG A C 1
ATOM 776 O O . ARG A 1 103 ? -25.356 11.134 -1.373 1.00 56.38 103 ARG A O 1
ATOM 783 N N . ASP A 1 104 ? -27.571 11.552 -1.471 1.00 61.75 104 ASP A N 1
ATOM 784 C CA . ASP A 1 104 ? -27.432 12.997 -1.579 1.00 61.75 104 ASP A CA 1
ATOM 785 C C . ASP A 1 104 ? -26.861 13.519 -0.260 1.00 61.75 104 ASP A C 1
ATOM 787 O O . ASP A 1 104 ? -27.422 13.276 0.808 1.00 61.75 104 ASP A O 1
ATOM 791 N N . VAL A 1 105 ? -25.726 14.217 -0.330 1.00 63.06 105 VAL A N 1
ATOM 792 C CA . VAL A 1 105 ? -25.167 14.930 0.821 1.00 63.06 105 VAL A CA 1
ATOM 793 C C . VAL A 1 105 ? -25.922 16.256 0.924 1.00 63.06 105 VAL A C 1
ATOM 795 O O . VAL A 1 105 ? -25.723 17.129 0.071 1.00 63.06 105 VAL A O 1
ATOM 798 N N . PRO A 1 106 ? -26.813 16.442 1.916 1.00 68.69 106 PRO A N 1
ATOM 799 C CA . PRO A 1 106 ? -27.499 17.711 2.074 1.00 68.69 106 PRO A CA 1
ATOM 800 C C . PRO A 1 106 ? -26.471 18.795 2.404 1.00 68.69 106 PRO A C 1
ATOM 802 O O . PRO A 1 106 ? -25.636 18.635 3.296 1.00 68.69 106 PRO A O 1
ATOM 805 N N . LYS A 1 107 ? -26.535 19.921 1.686 1.00 65.12 107 LYS A N 1
ATOM 806 C CA . LYS A 1 107 ? -25.687 21.079 1.983 1.00 65.12 107 LYS A CA 1
ATOM 807 C C . LYS A 1 107 ? -26.007 21.589 3.387 1.00 65.12 107 LYS A C 1
ATOM 809 O O . LYS A 1 107 ? -27.164 21.869 3.696 1.00 65.12 107 LYS A O 1
ATOM 814 N N . SER A 1 108 ? -24.976 21.744 4.210 1.00 67.62 108 SER A N 1
ATOM 815 C CA . SER A 1 108 ? -25.075 22.332 5.545 1.00 67.62 108 SER A CA 1
ATOM 816 C C . SER A 1 108 ? -24.359 23.678 5.572 1.00 67.62 108 SER A C 1
ATOM 818 O O . SER A 1 108 ? -23.333 23.838 4.924 1.00 67.62 108 SER A O 1
ATOM 820 N N . LYS A 1 109 ? -24.881 24.637 6.346 1.00 73.94 109 LYS A N 1
ATOM 821 C CA . LYS A 1 109 ? -24.200 25.915 6.642 1.00 73.94 109 LYS A CA 1
ATOM 822 C C . LYS A 1 109 ? -23.210 25.797 7.807 1.00 73.94 109 LYS A C 1
ATOM 824 O O . LYS A 1 109 ? -22.673 26.797 8.279 1.00 73.94 109 LYS A O 1
ATOM 829 N N . GLN A 1 110 ? -23.034 24.589 8.337 1.00 73.19 110 GLN A N 1
ATOM 830 C CA . GLN A 1 110 ? -22.075 24.316 9.393 1.00 73.19 110 GLN A CA 1
ATOM 831 C C . GLN A 1 110 ? -20.658 24.416 8.826 1.00 73.19 110 GLN A C 1
ATOM 833 O O . GLN A 1 110 ? -20.371 23.857 7.774 1.00 73.19 110 GLN A O 1
ATOM 838 N N . ARG A 1 111 ? -19.788 25.140 9.533 1.00 68.12 111 ARG A N 1
ATOM 839 C CA . ARG A 1 111 ? -18.400 25.425 9.117 1.00 68.12 111 ARG A CA 1
ATOM 840 C C . ARG A 1 111 ? -17.357 24.800 10.037 1.00 68.12 111 ARG A C 1
ATOM 842 O O . ARG A 1 111 ? -16.164 25.018 9.876 1.00 68.12 111 ARG A O 1
ATOM 849 N N . THR A 1 112 ? -17.813 24.084 11.056 1.00 66.69 112 THR A N 1
ATOM 850 C CA . THR A 1 112 ? -16.969 23.504 12.094 1.00 66.69 112 THR A CA 1
ATOM 851 C C . THR A 1 112 ? -17.455 22.111 12.439 1.00 66.69 112 THR A C 1
ATOM 853 O O . THR A 1 112 ? -18.649 21.877 12.628 1.00 66.69 112 THR A O 1
ATOM 856 N N . VAL A 1 113 ? -16.507 21.186 12.558 1.00 67.69 113 VAL A N 1
ATOM 857 C CA . VAL A 1 113 ? -16.753 19.816 13.006 1.00 67.69 113 VAL A CA 1
ATOM 858 C C . VAL A 1 113 ? -15.932 19.573 14.261 1.00 67.69 113 VAL A C 1
ATOM 860 O O . VAL A 1 113 ? -14.708 19.674 14.238 1.00 67.69 113 VAL A O 1
ATOM 863 N N . SER A 1 114 ? -16.598 19.238 15.363 1.00 63.69 114 SER A N 1
ATOM 864 C CA . SER A 1 114 ? -15.941 18.738 16.568 1.00 63.69 114 SER A CA 1
ATOM 865 C C . SER A 1 114 ? -15.815 17.217 16.466 1.00 63.69 114 SER A C 1
ATOM 867 O O . SER A 1 114 ? -16.752 16.496 16.806 1.00 63.69 114 SER A O 1
ATOM 869 N N . VAL A 1 115 ? -14.677 16.727 15.967 1.00 63.22 115 VAL A N 1
ATOM 870 C CA . VAL A 1 115 ? -14.371 15.288 15.942 1.00 63.22 115 VAL A CA 1
ATOM 871 C C . VAL A 1 115 ? -13.499 14.947 17.141 1.00 63.22 115 VAL A C 1
ATOM 873 O O . VAL A 1 115 ? -12.395 15.476 17.270 1.00 63.22 115 VAL A O 1
ATOM 876 N N . SER A 1 116 ? -13.960 14.037 17.998 1.00 60.12 116 SER A N 1
ATOM 877 C CA . SER A 1 116 ? -13.062 13.358 18.932 1.00 60.12 116 SER A CA 1
ATOM 878 C C . SER A 1 116 ? -12.240 12.336 18.148 1.00 60.12 116 SER A C 1
ATOM 880 O O . SER A 1 116 ? -12.771 11.315 17.710 1.00 60.12 116 SER A O 1
ATOM 882 N N . LEU A 1 117 ? -10.955 12.613 17.930 1.00 62.66 117 LEU A N 1
ATOM 883 C CA . LEU A 1 117 ? -10.068 11.630 17.314 1.00 62.66 117 LEU A CA 1
ATOM 884 C C . LEU A 1 117 ? -9.787 10.516 18.332 1.00 62.66 117 LEU A C 1
ATOM 886 O O . LEU A 1 117 ? -9.456 10.830 19.479 1.00 62.66 117 LEU A O 1
ATOM 890 N N . PRO A 1 118 ? -9.915 9.233 17.954 1.00 64.44 118 PRO A N 1
ATOM 891 C CA . PRO A 1 118 ? -9.538 8.145 18.840 1.00 64.44 118 PRO A CA 1
ATOM 892 C C . PRO A 1 118 ? -8.038 8.232 19.139 1.00 64.44 118 PRO A C 1
ATOM 894 O O . PRO A 1 118 ? -7.214 8.323 18.228 1.00 64.44 118 PRO A O 1
ATOM 897 N N . ALA A 1 119 ? -7.688 8.233 20.424 1.00 70.88 119 ALA A N 1
ATOM 898 C CA . ALA A 1 119 ? -6.299 8.147 20.847 1.00 70.88 119 ALA A CA 1
ATOM 899 C C . ALA A 1 119 ? -5.774 6.735 20.563 1.00 70.88 119 ALA A C 1
ATOM 901 O O . ALA A 1 119 ? -6.448 5.749 20.872 1.00 70.88 119 ALA A O 1
ATOM 902 N N . LEU A 1 120 ? -4.571 6.639 19.993 1.00 74.94 120 LEU A N 1
ATOM 903 C CA . LEU A 1 120 ? -3.923 5.345 19.813 1.00 74.94 120 LEU A CA 1
ATOM 904 C C . LEU A 1 120 ? -3.646 4.710 21.185 1.00 74.94 120 LEU A C 1
ATOM 906 O O . LEU A 1 120 ? -3.161 5.403 22.087 1.00 74.94 120 LEU A O 1
ATOM 910 N N . PRO A 1 121 ? -3.929 3.409 21.365 1.00 76.44 121 PRO A N 1
ATOM 911 C CA . PRO A 1 121 ? -3.578 2.718 22.595 1.00 76.44 121 PRO A CA 1
ATOM 912 C C . PRO A 1 121 ? -2.058 2.728 22.792 1.00 76.44 121 PRO A C 1
ATOM 914 O O . PRO A 1 121 ? -1.283 2.657 21.835 1.00 76.44 121 PRO A O 1
ATOM 917 N N . VAL A 1 122 ? -1.622 2.800 24.052 1.00 76.06 122 VAL A N 1
ATOM 918 C CA . VAL A 1 122 ? -0.196 2.747 24.391 1.00 76.06 122 VAL A CA 1
ATOM 919 C C . VAL A 1 122 ? 0.367 1.400 23.946 1.00 76.06 122 VAL A C 1
ATOM 921 O O . VAL A 1 122 ? -0.048 0.348 24.431 1.00 76.06 122 VAL A O 1
ATOM 924 N N . TYR A 1 123 ? 1.337 1.437 23.036 1.00 73.56 123 TYR A N 1
ATOM 925 C CA . TYR A 1 123 ? 2.045 0.241 22.604 1.00 73.56 123 TYR A CA 1
ATOM 926 C C . TYR A 1 123 ? 3.138 -0.117 23.613 1.00 73.56 123 TYR A C 1
ATOM 928 O O . TYR A 1 123 ? 4.201 0.506 23.649 1.00 73.56 123 TYR A O 1
ATOM 936 N N . ALA A 1 124 ? 2.876 -1.127 24.442 1.00 73.75 124 ALA A N 1
ATOM 937 C CA . ALA A 1 124 ? 3.885 -1.712 25.312 1.00 73.75 124 ALA A CA 1
ATOM 938 C C . ALA A 1 124 ? 4.740 -2.695 24.502 1.00 73.75 124 ALA A C 1
ATOM 940 O O . ALA A 1 124 ? 4.270 -3.752 24.083 1.00 73.75 124 ALA A O 1
ATOM 941 N N . VAL A 1 125 ? 6.007 -2.345 24.274 1.00 69.75 125 VAL A N 1
ATOM 942 C CA . VAL A 1 125 ? 6.967 -3.232 23.609 1.00 69.75 125 VAL A CA 1
ATOM 943 C C . VAL A 1 125 ? 7.198 -4.446 24.513 1.00 69.75 125 VAL A C 1
ATOM 945 O O . VAL A 1 125 ? 7.885 -4.348 25.528 1.00 69.75 125 VAL A O 1
ATOM 948 N N . GLY A 1 126 ? 6.623 -5.595 24.155 1.00 68.81 126 GLY A N 1
ATOM 949 C CA . GLY A 1 126 ? 7.003 -6.875 24.750 1.00 68.81 126 GLY A CA 1
ATOM 950 C C . GLY A 1 126 ? 8.465 -7.215 24.441 1.00 68.81 126 GLY A C 1
ATOM 951 O O . GLY A 1 126 ? 9.083 -6.626 23.549 1.00 68.81 126 GLY A O 1
ATOM 952 N N . THR A 1 127 ? 9.042 -8.177 25.162 1.00 75.44 127 THR A N 1
ATOM 953 C CA . THR A 1 127 ? 10.391 -8.674 24.860 1.00 75.44 127 THR A CA 1
ATOM 954 C C . THR A 1 127 ? 10.452 -9.099 23.393 1.00 75.44 127 THR A C 1
ATOM 956 O O . THR A 1 127 ? 9.606 -9.865 22.935 1.00 75.44 127 THR A O 1
ATOM 959 N N . ARG A 1 128 ? 11.423 -8.576 22.634 1.00 62.00 128 ARG A N 1
ATOM 960 C CA . ARG A 1 128 ? 11.559 -8.895 21.209 1.00 62.00 128 ARG A CA 1
ATOM 961 C C . ARG A 1 128 ? 11.835 -10.387 21.040 1.00 62.00 128 ARG A C 1
ATOM 963 O O . ARG A 1 128 ? 12.963 -10.837 21.221 1.00 62.00 128 ARG A O 1
ATOM 970 N N . CYS A 1 129 ? 10.817 -11.135 20.648 1.00 67.06 129 CYS A N 1
ATOM 971 C CA . CYS A 1 129 ? 10.980 -12.476 20.118 1.00 67.06 129 CYS A CA 1
ATOM 972 C C . CYS A 1 129 ? 11.396 -12.323 18.655 1.00 67.06 129 CYS A C 1
ATOM 974 O O . CYS A 1 129 ? 10.685 -11.691 17.870 1.00 67.06 129 CYS A O 1
ATOM 976 N N . GLY A 1 130 ? 12.573 -12.832 18.290 1.00 63.91 130 GLY A N 1
ATOM 977 C CA . GLY A 1 130 ? 12.992 -12.841 16.892 1.00 63.91 130 GLY A CA 1
ATOM 978 C C . GLY A 1 130 ? 11.955 -13.569 16.027 1.00 63.91 130 GLY A C 1
ATOM 979 O O . GLY A 1 130 ? 11.275 -14.470 16.525 1.00 63.91 130 GLY A O 1
ATOM 980 N N . PRO A 1 131 ? 11.807 -13.197 14.744 1.00 69.62 131 PRO A N 1
ATOM 981 C CA . PRO A 1 131 ? 10.965 -13.965 13.843 1.00 69.62 131 PRO A CA 1
ATOM 982 C C . PRO A 1 131 ? 11.436 -15.429 13.824 1.00 69.62 131 PRO A C 1
ATOM 984 O O . PRO A 1 131 ? 12.639 -15.677 13.965 1.00 69.62 131 PRO A O 1
ATOM 987 N N . PRO A 1 132 ? 10.524 -16.398 13.635 1.00 76.88 132 PRO A N 1
ATOM 988 C CA . PRO A 1 132 ? 10.912 -17.786 13.437 1.00 76.88 132 PRO A CA 1
ATOM 989 C C . PRO A 1 132 ? 11.903 -17.901 12.273 1.00 76.88 132 PRO A C 1
ATOM 991 O O . PRO A 1 132 ? 11.922 -17.062 11.364 1.00 76.88 132 PRO A O 1
ATOM 994 N N . THR A 1 133 ? 12.751 -18.928 12.324 1.00 74.25 133 THR A N 1
ATOM 995 C CA . THR A 1 133 ? 13.818 -19.164 11.349 1.00 74.25 133 THR A CA 1
ATOM 996 C C . THR A 1 133 ? 13.275 -19.061 9.926 1.00 74.25 133 THR A C 1
ATOM 998 O O . THR A 1 133 ? 12.402 -19.826 9.520 1.00 74.25 133 THR A O 1
ATOM 1001 N N . ARG A 1 134 ? 13.774 -18.078 9.174 1.00 68.00 134 ARG A N 1
ATOM 1002 C CA . ARG A 1 134 ? 13.343 -17.817 7.800 1.00 68.00 134 ARG A CA 1
ATOM 1003 C C . ARG A 1 134 ? 13.875 -18.928 6.898 1.00 68.00 134 ARG A C 1
ATOM 1005 O O . ARG A 1 134 ? 15.072 -19.204 6.914 1.00 68.00 134 ARG A O 1
ATOM 1012 N N . SER A 1 135 ? 13.014 -19.532 6.086 1.00 66.19 135 SER A N 1
ATOM 1013 C CA . SER A 1 135 ? 13.454 -20.341 4.951 1.00 66.19 135 SER A CA 1
ATOM 1014 C C . SER A 1 135 ? 13.816 -19.408 3.801 1.00 66.19 135 SER A C 1
ATOM 1016 O O . SER A 1 135 ? 12.981 -18.617 3.357 1.00 66.19 135 SER A O 1
ATOM 1018 N N . TYR A 1 136 ? 15.046 -19.494 3.310 1.00 66.69 136 TYR A N 1
ATOM 1019 C CA . TYR A 1 136 ? 15.411 -18.826 2.069 1.00 66.69 136 TYR A CA 1
ATOM 1020 C C . TYR A 1 136 ? 14.710 -19.540 0.916 1.00 66.69 136 TYR A C 1
ATOM 1022 O O . TYR A 1 136 ? 14.848 -20.751 0.754 1.00 66.69 136 TYR A O 1
ATOM 1030 N N . VAL A 1 137 ? 13.947 -18.792 0.124 1.00 65.94 137 VAL A N 1
ATOM 1031 C CA . VAL A 1 137 ? 13.527 -19.263 -1.193 1.00 65.94 137 VAL A CA 1
ATOM 1032 C C . VAL A 1 137 ? 14.675 -18.934 -2.130 1.00 65.94 137 VAL A C 1
ATOM 1034 O O . VAL A 1 137 ? 14.965 -17.762 -2.371 1.00 65.94 137 VAL A O 1
ATOM 1037 N N . GLU A 1 138 ? 15.364 -19.962 -2.613 1.00 60.59 138 GLU A N 1
ATOM 1038 C CA . GLU A 1 138 ? 16.372 -19.795 -3.650 1.00 60.59 138 GLU A CA 1
ATOM 1039 C C . GLU A 1 138 ? 15.664 -19.296 -4.915 1.00 60.59 138 GLU A C 1
ATOM 1041 O O . GLU A 1 138 ? 14.891 -20.010 -5.560 1.00 60.59 138 GLU A O 1
ATOM 1046 N N . VAL A 1 139 ? 15.851 -18.013 -5.228 1.00 58.03 139 VAL A N 1
ATOM 1047 C CA . VAL A 1 139 ? 15.341 -17.430 -6.467 1.00 58.03 139 VAL A CA 1
ATOM 1048 C C . VAL A 1 139 ? 16.111 -18.095 -7.599 1.00 58.03 139 VAL A C 1
ATOM 1050 O O . VAL A 1 139 ? 17.329 -17.950 -7.681 1.00 58.03 139 VAL A O 1
ATOM 1053 N N . LYS A 1 140 ? 15.405 -18.849 -8.450 1.00 64.88 140 LYS A N 1
ATOM 1054 C CA . LYS A 1 140 ? 16.002 -19.564 -9.586 1.00 64.88 140 LYS A CA 1
ATOM 1055 C C . LYS A 1 140 ? 16.947 -18.637 -10.356 1.00 64.88 140 LYS A C 1
ATOM 1057 O O . LYS A 1 140 ? 16.537 -17.565 -10.805 1.00 64.88 140 LYS A O 1
ATOM 1062 N N . THR A 1 141 ? 18.191 -19.075 -10.530 1.00 61.44 141 THR A N 1
ATOM 1063 C CA . THR A 1 141 ? 19.271 -18.354 -11.227 1.00 61.44 141 THR A CA 1
ATOM 1064 C C . THR A 1 141 ? 18.875 -17.893 -12.632 1.00 61.44 141 THR A C 1
ATOM 1066 O O . THR A 1 141 ? 19.301 -16.824 -13.073 1.00 61.44 141 THR A O 1
ATOM 1069 N N . ASP A 1 142 ? 17.996 -18.642 -13.298 1.00 68.56 142 ASP A N 1
ATOM 1070 C CA . ASP A 1 142 ? 17.490 -18.333 -14.638 1.00 68.56 142 ASP A CA 1
ATOM 1071 C C . ASP A 1 142 ? 16.727 -16.998 -14.701 1.00 68.56 142 ASP A C 1
ATOM 1073 O O . ASP A 1 142 ? 16.887 -16.237 -15.656 1.00 68.56 142 ASP A O 1
ATOM 1077 N N . ILE A 1 143 ? 15.961 -16.651 -13.655 1.00 70.31 143 ILE A N 1
ATOM 1078 C CA . ILE A 1 143 ? 15.191 -15.394 -13.600 1.00 70.31 143 ILE A CA 1
ATOM 1079 C C . ILE A 1 143 ? 16.144 -14.194 -13.536 1.00 70.31 143 ILE A C 1
ATOM 1081 O O . ILE A 1 143 ? 15.947 -13.192 -14.228 1.00 70.31 143 ILE A O 1
ATOM 1085 N N . CYS A 1 144 ? 17.208 -14.305 -12.737 1.00 73.50 144 CYS A N 1
ATOM 1086 C CA . CYS A 1 144 ? 18.235 -13.273 -12.627 1.00 73.50 144 CYS A CA 1
ATOM 1087 C C . CYS A 1 144 ? 19.010 -13.105 -13.940 1.00 73.50 144 CYS A C 1
ATOM 1089 O O . CYS A 1 144 ? 19.264 -11.975 -14.360 1.00 73.50 144 CYS A O 1
ATOM 1091 N N . ALA A 1 145 ? 19.354 -14.207 -14.613 1.00 82.00 145 ALA A N 1
ATOM 1092 C CA . ALA A 1 145 ? 20.057 -14.167 -15.892 1.00 82.00 145 ALA A CA 1
ATOM 1093 C C . ALA A 1 145 ? 19.232 -13.458 -16.978 1.00 82.00 145 ALA A C 1
ATOM 1095 O O . ALA A 1 145 ? 19.765 -12.637 -17.727 1.00 82.00 145 ALA A O 1
ATOM 1096 N N . ASP A 1 146 ? 17.927 -13.717 -17.043 1.00 82.00 146 ASP A N 1
ATOM 1097 C CA . ASP A 1 146 ? 17.050 -13.069 -18.018 1.00 82.00 146 ASP A CA 1
ATOM 1098 C C . ASP A 1 146 ? 16.782 -11.595 -17.691 1.00 82.00 146 ASP A C 1
ATOM 1100 O O . ASP A 1 146 ? 16.769 -10.760 -18.600 1.00 82.00 146 ASP A O 1
ATOM 1104 N N . ALA A 1 147 ? 16.655 -11.237 -16.410 1.00 81.75 147 ALA A N 1
ATOM 1105 C CA . ALA A 1 147 ? 16.576 -9.839 -15.988 1.00 81.75 147 ALA A CA 1
ATOM 1106 C C . ALA A 1 147 ? 17.849 -9.058 -16.363 1.00 81.75 147 ALA A C 1
ATOM 1108 O O . ALA A 1 147 ? 17.764 -7.951 -16.902 1.00 81.75 147 ALA A O 1
ATOM 1109 N N . LEU A 1 148 ? 19.032 -9.649 -16.153 1.00 85.62 148 LEU A N 1
ATOM 1110 C CA . LEU A 1 148 ? 20.314 -9.054 -16.542 1.00 85.62 148 LEU A CA 1
ATOM 1111 C C . LEU A 1 148 ? 20.406 -8.829 -18.054 1.00 85.62 148 LEU A C 1
ATOM 1113 O O . LEU A 1 148 ? 20.763 -7.732 -18.483 1.00 85.62 148 LEU A O 1
ATOM 1117 N N . LYS A 1 149 ? 20.028 -9.823 -18.868 1.00 87.88 149 LYS A N 1
ATOM 1118 C CA . LYS A 1 149 ? 19.996 -9.682 -20.334 1.00 87.88 149 LYS A CA 1
ATOM 1119 C C . LYS A 1 149 ? 19.057 -8.557 -20.771 1.00 87.88 149 LYS A C 1
ATOM 1121 O O . LYS A 1 149 ? 19.454 -7.719 -21.577 1.00 87.88 149 LYS A O 1
ATOM 1126 N N . LYS A 1 150 ? 17.835 -8.495 -20.224 1.00 87.25 150 LYS A N 1
ATOM 1127 C CA . LYS A 1 150 ? 16.858 -7.438 -20.546 1.00 87.25 150 LYS A CA 1
ATOM 1128 C C . LYS A 1 150 ? 17.384 -6.047 -20.194 1.00 87.25 150 LYS A C 1
ATOM 1130 O O . LYS A 1 150 ? 17.272 -5.136 -21.014 1.00 87.25 150 LYS A O 1
ATOM 1135 N N . ASN A 1 151 ? 18.000 -5.903 -19.021 1.00 91.56 151 ASN A N 1
ATOM 1136 C CA . ASN A 1 151 ? 18.610 -4.648 -18.582 1.00 91.56 151 ASN A CA 1
ATOM 1137 C C . ASN A 1 151 ? 19.772 -4.228 -19.488 1.00 91.56 151 ASN A C 1
ATOM 1139 O O . ASN A 1 151 ? 19.887 -3.054 -19.837 1.00 91.56 151 ASN A O 1
ATOM 1143 N N . PHE A 1 152 ? 20.607 -5.183 -19.896 1.00 93.25 152 PHE A N 1
ATOM 1144 C CA . PHE A 1 152 ? 21.733 -4.919 -20.782 1.00 93.25 152 PHE A CA 1
ATOM 1145 C C . PHE A 1 152 ? 21.271 -4.464 -22.171 1.00 93.25 152 PHE A C 1
ATOM 1147 O O . PHE A 1 152 ? 21.764 -3.462 -22.683 1.00 93.25 152 PHE A O 1
ATOM 1154 N N . ILE A 1 153 ? 20.267 -5.134 -22.749 1.00 91.50 153 ILE A N 1
ATOM 1155 C CA . ILE A 1 153 ? 19.673 -4.740 -24.035 1.00 91.50 153 ILE A CA 1
ATOM 1156 C C . ILE A 1 153 ? 19.069 -3.335 -23.940 1.00 91.50 153 ILE A C 1
ATOM 1158 O O . ILE A 1 153 ? 19.357 -2.495 -24.789 1.00 91.50 153 ILE A O 1
ATOM 1162 N N . TRP A 1 154 ? 18.301 -3.039 -22.884 1.00 93.56 154 TRP A N 1
ATOM 1163 C CA . TRP A 1 154 ? 17.740 -1.702 -22.671 1.00 93.56 154 TRP A CA 1
ATOM 1164 C C . TRP A 1 154 ? 18.820 -0.616 -22.643 1.00 93.56 154 TRP A C 1
ATOM 1166 O O . TRP A 1 154 ? 18.686 0.413 -23.311 1.00 93.56 154 TRP A O 1
ATOM 1176 N N . LEU A 1 155 ? 19.901 -0.857 -21.895 1.00 93.94 155 LEU A N 1
ATOM 1177 C CA . LEU A 1 155 ? 21.016 0.076 -21.784 1.00 93.94 155 LEU A CA 1
ATOM 1178 C C . LEU A 1 155 ? 21.679 0.305 -23.148 1.00 93.94 155 LEU A C 1
ATOM 1180 O O . LEU A 1 155 ? 21.878 1.454 -23.539 1.00 93.94 155 LEU A O 1
ATOM 1184 N N . LEU A 1 156 ? 21.969 -0.766 -23.894 1.00 93.44 156 LEU A N 1
ATOM 1185 C CA . LEU A 1 156 ? 22.572 -0.678 -25.225 1.00 93.44 156 LEU A CA 1
ATOM 1186 C C . LEU A 1 156 ? 21.691 0.094 -26.209 1.00 93.44 156 LEU A C 1
ATOM 1188 O O . LEU A 1 156 ? 22.190 0.982 -26.898 1.00 93.44 156 LEU A O 1
ATOM 1192 N N . CYS A 1 157 ? 20.388 -0.193 -26.251 1.00 90.25 157 CYS A N 1
ATOM 1193 C CA . CYS A 1 157 ? 19.455 0.515 -27.125 1.00 90.25 157 CYS A CA 1
ATOM 1194 C C . CYS A 1 157 ? 19.400 2.013 -26.784 1.00 90.25 157 CYS A C 1
ATOM 1196 O O . CYS A 1 157 ? 19.445 2.853 -27.683 1.00 90.25 157 CYS A O 1
ATOM 1198 N N . ARG A 1 158 ? 19.381 2.368 -25.491 1.00 92.38 158 ARG A N 1
ATOM 1199 C CA . ARG A 1 158 ? 19.395 3.772 -25.047 1.00 92.38 158 ARG A CA 1
ATOM 1200 C C . ARG A 1 158 ? 20.704 4.480 -25.398 1.00 92.38 158 ARG A C 1
ATOM 1202 O O . ARG A 1 158 ? 20.657 5.636 -25.810 1.00 92.38 158 ARG A O 1
ATOM 1209 N N . LEU A 1 159 ? 21.848 3.812 -25.250 1.00 91.31 159 LEU A N 1
ATOM 1210 C CA . LEU A 1 159 ? 23.158 4.370 -25.604 1.00 91.31 159 LEU A CA 1
ATOM 1211 C C . LEU A 1 159 ? 23.311 4.553 -27.119 1.00 91.31 159 LEU A C 1
ATOM 1213 O O . LEU A 1 159 ? 23.833 5.573 -27.560 1.00 91.31 159 LEU A O 1
ATOM 1217 N N . HIS A 1 160 ? 22.819 3.603 -27.915 1.00 89.62 160 HIS A N 1
ATOM 1218 C CA . HIS A 1 160 ? 22.854 3.685 -29.374 1.00 89.62 160 HIS A CA 1
ATOM 1219 C C . HIS A 1 160 ? 21.996 4.842 -29.907 1.00 89.62 160 HIS A C 1
ATOM 1221 O O . HIS A 1 160 ? 22.424 5.579 -30.791 1.00 89.62 160 HIS A O 1
ATOM 1227 N N . SER A 1 161 ? 20.809 5.045 -29.330 1.00 85.38 161 SER A N 1
ATOM 1228 C CA . SER A 1 161 ? 19.878 6.111 -29.716 1.00 85.38 161 SER A CA 1
ATOM 1229 C C . SER A 1 161 ? 20.015 7.378 -28.861 1.00 85.38 161 SER A C 1
ATOM 1231 O O . SER A 1 161 ? 19.050 8.123 -28.714 1.00 85.38 161 SER A O 1
ATOM 1233 N N . ALA A 1 162 ? 21.191 7.656 -28.286 1.00 81.81 162 ALA A N 1
ATOM 1234 C CA . ALA A 1 162 ? 21.369 8.742 -27.313 1.00 81.81 162 ALA A CA 1
ATOM 1235 C C . ALA A 1 162 ? 20.977 10.139 -27.839 1.00 81.81 162 ALA A C 1
ATOM 1237 O O . ALA A 1 162 ? 20.476 10.960 -27.075 1.00 81.81 162 ALA A O 1
ATOM 1238 N N . THR A 1 163 ? 21.173 10.407 -29.133 1.00 86.81 163 THR A N 1
ATOM 1239 C CA . THR A 1 163 ? 20.865 11.702 -29.766 1.00 86.81 163 THR A CA 1
ATOM 1240 C C . THR A 1 163 ? 19.406 11.848 -30.196 1.00 86.81 163 THR A C 1
ATOM 1242 O O . THR A 1 163 ? 18.905 12.966 -30.265 1.00 86.81 163 THR A O 1
ATOM 1245 N N . ASN A 1 164 ? 18.711 10.740 -30.464 1.00 88.38 164 ASN A N 1
ATOM 1246 C CA . ASN A 1 164 ? 17.298 10.722 -30.838 1.00 88.38 164 ASN A CA 1
ATOM 1247 C C . ASN A 1 164 ? 16.607 9.556 -30.125 1.00 88.38 164 ASN A C 1
ATOM 1249 O O . ASN A 1 164 ? 16.356 8.496 -30.704 1.00 88.38 164 ASN A O 1
ATOM 1253 N N . GLN A 1 165 ? 16.404 9.737 -28.820 1.00 85.81 165 GLN A N 1
ATOM 1254 C CA . GLN A 1 165 ? 16.023 8.668 -27.909 1.00 85.81 165 GLN A CA 1
ATOM 1255 C C . GLN A 1 165 ? 14.577 8.221 -28.133 1.00 85.81 165 GLN A C 1
ATOM 1257 O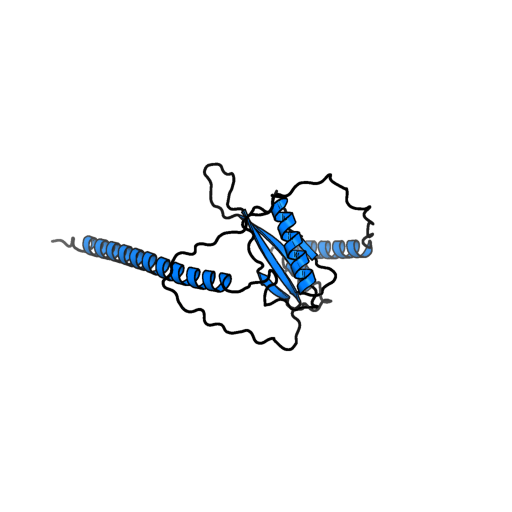 O . GLN A 1 165 ? 13.644 8.802 -27.584 1.00 85.81 165 GLN A O 1
ATOM 1262 N N . SER A 1 166 ? 14.400 7.152 -28.906 1.00 89.56 166 SER A N 1
ATOM 1263 C CA . SER A 1 166 ? 13.108 6.493 -29.120 1.00 89.56 166 SER A CA 1
ATOM 1264 C C . SER A 1 166 ? 12.815 5.396 -28.092 1.00 89.56 166 SER A C 1
ATOM 1266 O O . SER A 1 166 ? 11.674 4.946 -27.982 1.00 89.56 166 SER A O 1
ATOM 1268 N N . VAL A 1 167 ? 13.822 4.961 -27.325 1.00 90.25 167 VAL A N 1
ATOM 1269 C CA . VAL A 1 167 ? 13.668 3.903 -26.325 1.00 90.25 167 VAL A CA 1
ATOM 1270 C C . VAL A 1 167 ? 13.144 4.514 -25.023 1.00 90.25 167 VAL A C 1
ATOM 1272 O O . VAL A 1 167 ? 13.772 5.429 -24.470 1.00 90.25 167 VAL A O 1
ATOM 1275 N N . PRO A 1 168 ? 12.018 4.015 -24.483 1.00 90.12 168 PRO A N 1
ATOM 1276 C CA . PRO A 1 168 ? 11.452 4.539 -23.248 1.00 90.12 168 PRO A CA 1
ATOM 1277 C C . PRO A 1 168 ? 12.388 4.349 -22.045 1.00 90.12 168 PRO A C 1
ATOM 1279 O O . PRO A 1 168 ? 13.388 3.620 -22.078 1.00 90.12 168 PRO A O 1
ATOM 1282 N N . SER A 1 169 ? 12.050 5.021 -20.942 1.00 90.56 169 SER A N 1
ATOM 1283 C CA . SER A 1 169 ? 12.693 4.783 -19.647 1.00 90.56 169 SER A CA 1
ATOM 1284 C C . SER A 1 169 ? 12.588 3.307 -19.245 1.00 90.56 169 SER A C 1
ATOM 1286 O O . SER A 1 169 ? 11.787 2.555 -19.800 1.00 90.56 169 SER A O 1
ATOM 1288 N N . TRP A 1 170 ? 13.401 2.886 -18.274 1.00 87.62 170 TRP A N 1
ATOM 1289 C CA . TRP A 1 170 ? 13.503 1.483 -17.864 1.00 87.62 170 TRP A CA 1
ATOM 1290 C C . TRP A 1 170 ? 12.134 0.839 -17.597 1.00 87.62 170 TRP A C 1
ATOM 1292 O O . TRP A 1 170 ? 11.856 -0.254 -18.087 1.00 87.62 170 TRP A O 1
ATOM 1302 N N . THR A 1 171 ? 11.241 1.549 -16.906 1.00 84.19 171 THR A N 1
ATOM 1303 C CA . THR A 1 171 ? 9.873 1.086 -16.637 1.00 84.19 171 THR A CA 1
ATOM 1304 C C . THR A 1 171 ? 9.075 0.883 -17.923 1.00 84.19 171 THR A C 1
ATOM 1306 O O . THR A 1 171 ? 8.504 -0.184 -18.126 1.00 84.19 171 THR A O 1
ATOM 1309 N N . GLY A 1 172 ? 9.067 1.870 -18.825 1.00 86.81 172 GLY A N 1
ATOM 1310 C CA . GLY A 1 172 ? 8.330 1.771 -20.087 1.00 86.81 172 GLY A CA 1
ATOM 1311 C C . GLY A 1 172 ? 8.875 0.671 -20.999 1.00 86.81 172 GLY A C 1
ATOM 1312 O O . GLY A 1 172 ? 8.101 -0.055 -21.612 1.00 86.81 172 GLY A O 1
ATOM 1313 N N . TYR A 1 173 ? 10.196 0.488 -21.031 1.00 88.69 173 TYR A N 1
ATOM 1314 C CA . TYR A 1 173 ? 10.819 -0.611 -21.765 1.00 88.69 173 TYR A CA 1
ATOM 1315 C C . TYR A 1 173 ? 10.391 -1.968 -21.211 1.00 88.69 173 TYR A C 1
ATOM 1317 O O . TYR A 1 173 ? 10.013 -2.838 -21.986 1.00 88.69 173 TYR A O 1
ATOM 1325 N N . ASN A 1 174 ? 10.398 -2.148 -19.887 1.00 85.62 174 ASN A N 1
ATOM 1326 C CA . ASN A 1 174 ? 9.965 -3.408 -19.286 1.00 85.62 174 ASN A CA 1
ATOM 1327 C C . ASN A 1 174 ? 8.479 -3.682 -19.512 1.00 85.62 174 ASN A C 1
ATOM 1329 O O . ASN A 1 174 ? 8.131 -4.835 -19.738 1.00 85.62 174 ASN A O 1
ATOM 1333 N N . ILE A 1 175 ? 7.620 -2.659 -19.513 1.00 81.94 175 ILE A N 1
ATOM 1334 C CA . ILE A 1 175 ? 6.200 -2.813 -19.865 1.00 81.94 175 ILE A CA 1
ATOM 1335 C C . ILE A 1 175 ? 6.064 -3.302 -21.314 1.00 81.94 175 ILE A C 1
ATOM 1337 O O . ILE A 1 175 ? 5.403 -4.306 -21.550 1.00 81.94 175 ILE A O 1
ATOM 1341 N N . LEU A 1 176 ? 6.738 -2.655 -22.272 1.00 83.31 176 LEU A N 1
ATOM 1342 C CA . LEU A 1 176 ? 6.682 -3.039 -23.691 1.00 83.31 176 LEU A CA 1
ATOM 1343 C C . LEU A 1 176 ? 7.329 -4.401 -23.981 1.00 83.31 176 LEU A C 1
ATOM 1345 O O . LEU A 1 176 ? 6.885 -5.126 -24.863 1.00 83.31 176 LEU A O 1
ATOM 1349 N N . ALA A 1 177 ? 8.399 -4.743 -23.265 1.00 79.31 177 ALA A N 1
ATOM 1350 C CA . ALA A 1 177 ? 9.100 -6.015 -23.412 1.00 79.31 177 ALA A CA 1
ATOM 1351 C C . ALA A 1 177 ? 8.378 -7.177 -22.704 1.0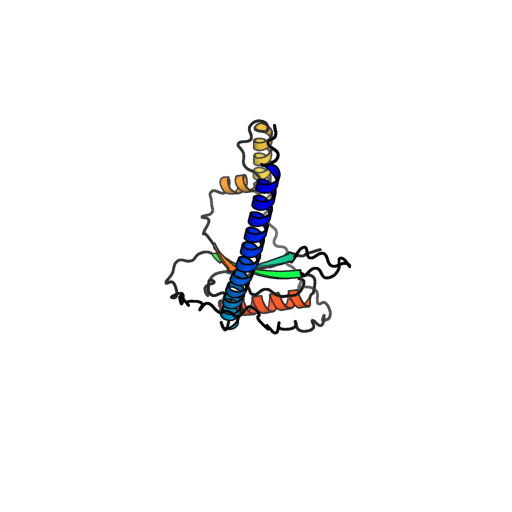0 79.31 177 ALA A C 1
ATOM 1353 O O . ALA A 1 177 ? 8.751 -8.339 -22.887 1.00 79.31 177 ALA A O 1
ATOM 1354 N N . SER A 1 178 ? 7.367 -6.885 -21.882 1.00 71.00 178 SER A N 1
ATOM 1355 C CA . SER A 1 178 ? 6.575 -7.878 -21.157 1.00 71.00 178 SER A CA 1
ATOM 1356 C C . SER A 1 178 ? 5.262 -8.135 -21.893 1.00 71.00 178 SER A C 1
ATOM 1358 O O . SER A 1 178 ? 4.216 -7.622 -21.524 1.00 71.00 178 SER A O 1
ATOM 1360 N N . ASN A 1 179 ? 5.313 -8.969 -22.934 1.00 61.84 179 ASN A N 1
ATOM 1361 C CA . ASN A 1 179 ? 4.138 -9.329 -23.746 1.00 61.84 179 ASN A CA 1
ATOM 1362 C C . ASN A 1 179 ? 3.284 -10.470 -23.163 1.00 61.84 179 ASN A C 1
ATOM 1364 O O . ASN A 1 179 ? 2.366 -10.943 -23.824 1.00 61.84 179 ASN A O 1
ATOM 1368 N N . SER A 1 180 ? 3.606 -10.975 -21.972 1.00 61.06 180 SER A N 1
ATOM 1369 C CA . SER A 1 180 ? 3.062 -12.246 -21.475 1.00 61.06 180 SER A CA 1
ATOM 1370 C C . SER A 1 180 ? 2.080 -12.116 -20.311 1.00 61.06 180 SER A C 1
ATOM 1372 O O . SER A 1 180 ? 1.762 -13.129 -19.694 1.00 61.06 180 SER A O 1
ATOM 1374 N N . VAL A 1 181 ? 1.639 -10.904 -19.957 1.00 64.38 181 VAL A N 1
ATOM 1375 C CA . VAL A 1 181 ? 0.717 -10.703 -18.831 1.00 64.38 181 VAL A CA 1
ATOM 1376 C C . VAL A 1 181 ? -0.404 -9.760 -19.242 1.00 64.38 181 VAL A C 1
ATOM 1378 O O . VAL A 1 181 ? -0.164 -8.583 -19.506 1.00 64.38 181 VAL A O 1
ATOM 1381 N N . ASP A 1 182 ? -1.632 -10.275 -19.254 1.00 66.50 182 ASP A N 1
ATOM 1382 C CA . ASP A 1 182 ? -2.825 -9.441 -19.351 1.00 66.50 182 ASP A CA 1
ATOM 1383 C C . ASP A 1 182 ? -2.899 -8.542 -18.112 1.00 66.50 182 ASP A C 1
ATOM 1385 O O . ASP A 1 182 ? -3.047 -9.010 -16.979 1.00 66.50 182 ASP A O 1
ATOM 1389 N N . VAL A 1 183 ? -2.767 -7.230 -18.314 1.00 68.06 183 VAL A N 1
ATOM 1390 C CA . VAL A 1 183 ? -2.875 -6.254 -17.227 1.00 68.06 183 VAL A CA 1
ATOM 1391 C C . VAL A 1 183 ? -4.350 -6.071 -16.890 1.00 68.06 183 VAL A C 1
ATOM 1393 O O . VAL A 1 183 ? -5.080 -5.346 -17.567 1.00 68.06 183 VAL A O 1
ATOM 1396 N N . ILE A 1 184 ? -4.796 -6.729 -15.822 1.00 73.50 184 ILE A N 1
ATOM 1397 C CA . ILE A 1 184 ? -6.132 -6.514 -15.266 1.00 73.50 184 ILE A CA 1
ATOM 1398 C C . ILE A 1 184 ? -6.112 -5.178 -14.508 1.00 73.50 184 ILE A C 1
ATOM 1400 O O . ILE A 1 184 ? -5.284 -5.009 -13.610 1.00 73.50 184 ILE A O 1
ATOM 1404 N N . PRO A 1 185 ? -6.992 -4.214 -14.835 1.00 83.19 185 PRO A N 1
ATOM 1405 C CA . PRO A 1 185 ? -7.058 -2.954 -14.102 1.00 83.19 185 PRO A CA 1
ATOM 1406 C C . PRO A 1 185 ? -7.415 -3.211 -12.635 1.00 83.19 185 PRO A C 1
ATOM 1408 O O . PRO A 1 185 ? -8.189 -4.118 -12.345 1.00 83.19 185 PRO A O 1
ATOM 1411 N N . SER A 1 186 ? -6.910 -2.392 -11.717 1.00 87.06 186 SER A N 1
ATOM 1412 C CA . SER A 1 186 ? -7.211 -2.508 -10.285 1.00 87.06 186 SER A CA 1
ATOM 1413 C C . SER A 1 186 ? -8.209 -1.447 -9.823 1.00 87.06 186 SER A C 1
ATOM 1415 O O . SER A 1 186 ? -8.254 -0.338 -10.354 1.00 87.06 186 SER A O 1
ATOM 1417 N N . VAL A 1 187 ? -9.002 -1.785 -8.810 1.00 87.31 187 VAL A N 1
ATOM 1418 C CA . VAL A 1 187 ? -9.777 -0.839 -8.004 1.00 87.31 187 VAL A CA 1
ATOM 1419 C C . VAL A 1 187 ? -8.898 -0.390 -6.842 1.00 87.31 187 VAL A C 1
ATOM 1421 O O . VAL A 1 187 ? -8.265 -1.218 -6.187 1.00 87.31 187 VAL A O 1
ATOM 1424 N N . VAL A 1 188 ? -8.856 0.921 -6.608 1.00 87.56 188 VAL A N 1
ATOM 1425 C CA . VAL A 1 188 ? -8.122 1.537 -5.499 1.00 87.56 188 VAL A CA 1
ATOM 1426 C C . VAL A 1 188 ? -9.120 2.217 -4.578 1.00 87.56 188 VAL A C 1
ATOM 1428 O O . VAL A 1 188 ? -9.971 2.977 -5.041 1.00 87.56 188 VAL A O 1
ATOM 1431 N N . SER A 1 189 ? -9.002 1.961 -3.281 1.00 86.31 189 SER A N 1
ATOM 1432 C CA . SER A 1 189 ? -9.898 2.503 -2.262 1.00 86.31 189 SER A CA 1
ATOM 1433 C C . SER A 1 189 ? -9.107 3.055 -1.090 1.00 86.31 189 SER A C 1
ATOM 1435 O O . SER A 1 189 ? -8.155 2.432 -0.636 1.00 86.31 189 SER A O 1
ATOM 1437 N N . TYR A 1 190 ? -9.496 4.223 -0.591 1.00 84.12 190 TYR A N 1
ATOM 1438 C CA . TYR A 1 190 ? -8.793 4.876 0.512 1.00 84.12 190 TYR A CA 1
ATOM 1439 C C . TYR A 1 190 ? -9.238 4.314 1.861 1.00 84.12 190 TYR A C 1
ATOM 1441 O O . TYR A 1 190 ? -10.435 4.178 2.114 1.00 84.12 190 TYR A O 1
ATOM 1449 N N . LEU A 1 191 ? -8.266 4.025 2.722 1.00 84.50 191 LEU A N 1
ATOM 1450 C CA . LEU A 1 191 ? -8.487 3.672 4.118 1.00 84.50 191 LEU A CA 1
ATOM 1451 C C . LEU A 1 191 ? -8.613 4.935 4.984 1.00 84.50 191 LEU A C 1
ATOM 1453 O O . LEU A 1 191 ? -8.150 6.010 4.582 1.00 84.50 191 LEU A O 1
ATOM 1457 N N . PRO A 1 192 ? -9.222 4.827 6.178 1.00 81.75 192 PRO A N 1
ATOM 1458 C CA . PRO A 1 192 ? -9.230 5.913 7.148 1.00 81.75 192 PRO A CA 1
ATOM 1459 C C . PRO A 1 192 ? -7.811 6.392 7.481 1.00 81.75 192 PRO A C 1
ATOM 1461 O O . PRO A 1 192 ? -6.906 5.594 7.715 1.00 81.75 192 PRO A O 1
ATOM 1464 N N . THR A 1 193 ? -7.622 7.709 7.521 1.00 80.25 193 THR A N 1
ATOM 1465 C CA . THR A 1 193 ? -6.348 8.316 7.919 1.00 80.25 193 THR A CA 1
ATOM 1466 C C . THR A 1 193 ? -6.086 8.083 9.403 1.00 80.25 193 THR A C 1
ATOM 1468 O O . THR A 1 193 ? -6.932 8.405 10.239 1.00 80.25 193 THR A O 1
ATOM 1471 N N . ILE A 1 194 ? -4.883 7.625 9.743 1.00 82.75 194 ILE A N 1
ATOM 1472 C CA . ILE A 1 194 ? -4.417 7.562 11.129 1.00 82.75 194 ILE A CA 1
ATOM 1473 C C . ILE A 1 194 ? -3.649 8.848 11.423 1.00 82.75 194 ILE A C 1
ATOM 1475 O O . ILE A 1 194 ? -2.643 9.156 10.782 1.00 82.75 194 ILE A O 1
ATOM 1479 N N . ASN A 1 195 ? -4.133 9.625 12.392 1.00 80.88 195 ASN A N 1
ATOM 1480 C CA . ASN A 1 195 ? -3.518 10.895 12.776 1.00 80.88 195 ASN A CA 1
ATOM 1481 C C . ASN A 1 195 ? -2.351 10.683 13.755 1.00 80.88 195 ASN A C 1
ATOM 1483 O O . ASN A 1 195 ? -2.378 11.181 14.879 1.00 80.88 195 ASN A O 1
ATOM 1487 N N . ALA A 1 196 ? -1.364 9.895 13.336 1.00 79.25 196 ALA A N 1
ATOM 1488 C CA . ALA A 1 196 ? -0.129 9.651 14.066 1.00 79.25 196 ALA A CA 1
ATOM 1489 C C . ALA A 1 196 ? 1.013 9.305 13.091 1.00 79.25 196 ALA A C 1
ATOM 1491 O O . ALA A 1 196 ? 0.734 8.777 12.013 1.00 79.25 196 ALA A O 1
ATOM 1492 N N . PRO A 1 197 ? 2.285 9.550 13.456 1.00 77.50 197 PRO A N 1
ATOM 1493 C CA . PRO A 1 197 ? 3.428 9.256 12.587 1.00 77.50 197 PRO A CA 1
ATOM 1494 C C . PRO A 1 197 ? 3.621 7.751 12.360 1.00 77.50 197 PRO A C 1
ATOM 1496 O O . PRO A 1 197 ? 3.558 7.000 13.337 1.00 77.50 197 PRO A O 1
ATOM 1499 N N . ALA A 1 198 ? 3.965 7.293 11.144 1.00 74.88 198 ALA A N 1
ATOM 1500 C CA . ALA A 1 198 ? 4.325 5.875 10.938 1.00 74.88 198 ALA A CA 1
ATOM 1501 C C . ALA A 1 198 ? 5.631 5.464 11.629 1.00 74.88 198 ALA A C 1
ATOM 1503 O O . ALA A 1 198 ? 5.888 4.274 11.786 1.00 74.88 198 ALA A O 1
ATOM 1504 N N . THR A 1 199 ? 6.450 6.419 12.074 1.00 73.38 199 THR A N 1
ATOM 1505 C CA . THR A 1 199 ? 7.662 6.133 12.855 1.00 73.38 199 THR A CA 1
ATOM 1506 C C . THR A 1 199 ? 7.341 5.595 14.252 1.00 73.38 199 THR A C 1
ATOM 1508 O O . THR A 1 199 ? 8.180 4.947 14.880 1.00 73.38 199 THR A O 1
ATOM 1511 N N . GLN A 1 200 ? 6.124 5.826 14.758 1.00 79.25 200 GLN A N 1
ATOM 1512 C CA . GLN A 1 200 ? 5.699 5.310 16.053 1.00 79.25 200 GLN A CA 1
ATOM 1513 C C . GLN A 1 200 ? 5.204 3.869 15.935 1.00 79.25 200 GLN A C 1
ATOM 1515 O O . GLN A 1 200 ? 4.305 3.555 15.155 1.00 79.25 200 GLN A O 1
ATOM 1520 N N . MET A 1 201 ? 5.711 2.995 16.808 1.00 83.12 201 MET A N 1
ATOM 1521 C CA . MET A 1 201 ? 5.282 1.595 16.837 1.00 83.12 201 MET A CA 1
ATOM 1522 C C . MET A 1 201 ? 3.789 1.414 17.132 1.00 83.12 201 MET A C 1
ATOM 1524 O O . MET A 1 201 ? 3.193 0.458 16.645 1.00 83.12 201 MET A O 1
ATOM 1528 N N . ALA A 1 202 ? 3.179 2.328 17.891 1.00 84.62 202 ALA A N 1
ATOM 1529 C CA . ALA A 1 202 ? 1.738 2.314 18.132 1.00 84.62 202 ALA A CA 1
ATOM 1530 C C . ALA A 1 202 ? 0.940 2.486 16.833 1.00 84.62 202 ALA A C 1
ATOM 1532 O O . ALA A 1 202 ? -0.037 1.773 16.618 1.00 84.62 202 ALA A O 1
ATOM 1533 N N . THR A 1 203 ? 1.397 3.365 15.939 1.00 84.88 203 THR A N 1
ATOM 1534 C CA . THR A 1 203 ? 0.799 3.567 14.617 1.00 84.88 203 THR A CA 1
ATOM 1535 C C . THR A 1 203 ? 0.942 2.319 13.758 1.00 84.88 203 THR A C 1
ATOM 1537 O O . THR A 1 203 ? -0.040 1.853 13.193 1.00 84.88 203 THR A O 1
ATOM 1540 N N . VAL A 1 204 ? 2.142 1.727 13.706 1.00 85.44 204 VAL A N 1
ATOM 1541 C CA . VAL A 1 204 ? 2.384 0.484 12.952 1.00 85.44 204 VAL A CA 1
ATOM 1542 C C . VAL A 1 204 ? 1.485 -0.645 13.456 1.00 85.44 204 VAL A C 1
ATOM 1544 O O . VAL A 1 204 ? 0.859 -1.344 12.663 1.00 85.44 204 VAL A O 1
ATOM 1547 N N . HIS A 1 205 ? 1.380 -0.802 14.775 1.00 87.50 205 HIS A N 1
ATOM 1548 C CA . HIS A 1 205 ? 0.514 -1.801 15.388 1.00 87.50 205 HIS A CA 1
ATOM 1549 C C . HIS A 1 205 ? -0.967 -1.572 15.052 1.00 87.50 205 HIS A C 1
ATOM 1551 O O . HIS A 1 205 ? -1.659 -2.519 14.689 1.00 87.50 205 HIS A O 1
ATOM 1557 N N . GLU A 1 206 ? -1.445 -0.327 15.104 1.00 87.62 206 GLU A N 1
ATOM 1558 C CA . GLU A 1 206 ? -2.818 0.010 14.712 1.00 87.62 206 GLU A CA 1
ATOM 1559 C C . GLU A 1 206 ? -3.087 -0.313 13.237 1.00 87.62 206 GLU A C 1
ATOM 1561 O O . GLU A 1 206 ? -4.120 -0.902 12.924 1.00 87.62 206 GLU A O 1
ATOM 1566 N N . ILE A 1 207 ? -2.151 -0.014 12.329 1.00 88.06 207 ILE A N 1
ATOM 1567 C CA . ILE A 1 207 ? -2.300 -0.371 10.911 1.00 88.06 207 ILE A CA 1
ATOM 1568 C C . ILE A 1 207 ? -2.420 -1.888 10.744 1.00 88.06 207 ILE A C 1
ATOM 1570 O O . ILE A 1 207 ? -3.259 -2.354 9.974 1.00 88.06 207 ILE A O 1
ATOM 1574 N N . LEU A 1 208 ? -1.614 -2.674 11.463 1.00 89.69 208 LEU A N 1
ATOM 1575 C CA . LEU A 1 208 ? -1.683 -4.136 11.406 1.00 89.69 208 LEU A CA 1
ATOM 1576 C C . LEU A 1 208 ? -3.025 -4.663 11.933 1.00 89.69 208 LEU A C 1
ATOM 1578 O O . LEU A 1 208 ? -3.632 -5.514 11.286 1.00 89.69 208 LEU A O 1
ATOM 1582 N N . LEU A 1 209 ? -3.535 -4.110 13.037 1.00 89.62 209 LEU A N 1
ATOM 1583 C CA . LEU A 1 209 ? -4.863 -4.452 13.559 1.00 89.62 209 LEU A CA 1
ATOM 1584 C C . LEU A 1 209 ? -5.982 -4.091 12.573 1.00 89.62 209 LEU A C 1
ATOM 1586 O O . LEU A 1 209 ? -6.929 -4.856 12.392 1.00 89.62 209 LEU A O 1
ATOM 1590 N N . GLN A 1 210 ? -5.897 -2.927 11.926 1.00 89.06 210 GLN A N 1
ATOM 1591 C CA . GLN A 1 210 ? -6.846 -2.535 10.883 1.00 89.06 210 GLN A CA 1
ATOM 1592 C C . GLN A 1 210 ? -6.763 -3.469 9.675 1.00 89.06 210 GLN A C 1
ATOM 1594 O O . GLN A 1 210 ? -7.797 -3.900 9.166 1.00 89.06 210 GLN A O 1
ATOM 1599 N N . SER A 1 211 ? -5.550 -3.843 9.269 1.00 90.38 211 SER A N 1
ATOM 1600 C CA . SER A 1 211 ? -5.303 -4.782 8.172 1.00 90.38 211 SER A CA 1
ATOM 1601 C C . SER A 1 211 ? -5.921 -6.150 8.458 1.00 90.38 211 SER A C 1
ATOM 1603 O O . SER A 1 211 ? -6.607 -6.700 7.602 1.00 90.38 211 SER A O 1
ATOM 1605 N N . GLU A 1 212 ? -5.763 -6.669 9.678 1.00 91.00 212 GLU A N 1
ATOM 1606 C CA . GLU A 1 212 ? -6.379 -7.929 10.107 1.00 91.00 212 GLU A CA 1
ATOM 1607 C C . GLU A 1 212 ? -7.913 -7.849 10.090 1.00 91.00 212 GLU A C 1
ATOM 1609 O O . GLU A 1 212 ? -8.582 -8.746 9.576 1.00 91.00 212 GLU A O 1
ATOM 1614 N N . LYS A 1 213 ? -8.494 -6.747 10.580 1.00 90.94 213 LYS A N 1
ATOM 1615 C CA . LYS A 1 213 ? -9.949 -6.531 10.529 1.00 90.94 213 LYS A CA 1
ATOM 1616 C C . LYS A 1 213 ? -10.476 -6.495 9.091 1.00 90.94 213 LYS A C 1
ATOM 1618 O O . LYS A 1 213 ? -11.521 -7.087 8.829 1.00 90.94 213 LYS A O 1
ATOM 1623 N N . ILE A 1 214 ? -9.760 -5.846 8.167 1.00 90.25 214 ILE A N 1
ATOM 1624 C CA . ILE A 1 214 ? -10.104 -5.829 6.734 1.00 90.25 214 ILE A CA 1
ATOM 1625 C C . ILE A 1 214 ? -9.947 -7.229 6.128 1.00 90.25 214 ILE A C 1
ATOM 1627 O O . ILE A 1 214 ? -10.789 -7.681 5.363 1.00 90.25 214 ILE A O 1
ATOM 1631 N N . MET A 1 215 ? -8.880 -7.948 6.466 1.00 91.50 215 MET A N 1
ATOM 1632 C CA . MET A 1 215 ? -8.644 -9.305 5.973 1.00 91.50 215 MET A CA 1
ATOM 1633 C C . MET A 1 215 ? -9.798 -10.239 6.360 1.00 91.50 215 MET A C 1
ATOM 1635 O O . MET A 1 215 ? -10.334 -10.958 5.512 1.00 91.50 215 MET A O 1
ATOM 1639 N N . ASN A 1 216 ? -10.231 -10.151 7.619 1.00 90.62 216 ASN A N 1
ATOM 1640 C CA . ASN A 1 216 ? -11.344 -10.923 8.155 1.00 90.62 216 ASN A CA 1
ATOM 1641 C C . ASN A 1 216 ? -12.688 -10.533 7.519 1.00 90.62 216 ASN A C 1
ATOM 1643 O O . ASN A 1 216 ? -13.467 -11.422 7.174 1.00 90.62 216 ASN A O 1
ATOM 1647 N N . SER A 1 217 ? -12.959 -9.237 7.316 1.00 89.62 217 SER A N 1
ATOM 1648 C CA . SER A 1 217 ? -14.201 -8.769 6.674 1.00 89.62 217 SER A CA 1
ATOM 1649 C C . SER A 1 217 ? -14.292 -9.163 5.196 1.00 89.62 217 SER A C 1
ATOM 1651 O O . SER A 1 217 ? -15.384 -9.390 4.679 1.00 89.62 217 SER A O 1
ATOM 1653 N N . LEU A 1 218 ? -13.147 -9.277 4.518 1.00 89.75 218 LEU A N 1
ATOM 1654 C CA . LEU A 1 218 ? -13.060 -9.698 3.124 1.00 89.75 218 LEU A CA 1
ATOM 1655 C C . LEU A 1 218 ? -12.998 -11.222 2.954 1.00 89.75 218 LEU A C 1
ATOM 1657 O O . LEU A 1 218 ? -13.005 -11.683 1.816 1.00 89.75 218 LEU A O 1
ATOM 1661 N N . HIS A 1 219 ? -12.955 -12.008 4.034 1.00 90.75 219 HIS A N 1
ATOM 1662 C CA . HIS A 1 219 ? -12.858 -13.473 3.987 1.00 90.75 219 HIS A CA 1
ATOM 1663 C C . HIS A 1 219 ? -11.669 -13.996 3.157 1.00 90.75 219 HIS A C 1
ATOM 1665 O O . HIS A 1 219 ? -11.786 -14.986 2.432 1.00 90.75 219 HIS A O 1
ATOM 1671 N N . ILE A 1 220 ? -10.518 -13.329 3.251 1.00 90.94 220 ILE A N 1
ATOM 1672 C CA . ILE A 1 220 ? -9.278 -13.748 2.584 1.00 90.94 220 ILE A CA 1
ATOM 1673 C C . ILE A 1 220 ? -8.276 -14.285 3.607 1.00 90.94 220 ILE A C 1
ATOM 1675 O O . ILE A 1 220 ? -8.206 -13.804 4.731 1.00 90.94 220 ILE A O 1
ATOM 1679 N N . SER A 1 221 ? -7.499 -15.301 3.228 1.00 89.31 221 SER A N 1
ATOM 1680 C CA . SER A 1 221 ? -6.569 -15.973 4.149 1.00 89.31 221 SER A CA 1
ATOM 1681 C C . SER A 1 221 ? -5.234 -15.253 4.306 1.00 89.31 221 SER A C 1
ATOM 1683 O O . SER A 1 221 ? -4.551 -15.434 5.305 1.00 89.31 221 SER A O 1
ATOM 1685 N N . ASN A 1 222 ? -4.830 -14.497 3.284 1.00 89.25 222 ASN A N 1
ATOM 1686 C CA . ASN A 1 222 ? -3.549 -13.811 3.226 1.00 89.25 222 ASN A CA 1
ATOM 1687 C C . ASN A 1 222 ? -3.750 -12.433 2.599 1.00 89.25 222 ASN A C 1
ATOM 1689 O O . ASN A 1 222 ? -4.501 -12.287 1.632 1.00 89.25 222 ASN A O 1
ATOM 1693 N N . MET A 1 223 ? -3.030 -11.444 3.116 1.00 90.50 223 MET A N 1
ATOM 1694 C CA . MET A 1 223 ? -3.034 -10.073 2.626 1.00 90.50 223 MET A CA 1
ATOM 1695 C C . MET A 1 223 ? -1.600 -9.552 2.619 1.00 90.50 223 MET A C 1
ATOM 1697 O O . MET A 1 223 ? -0.852 -9.759 3.574 1.00 90.50 223 MET A O 1
ATOM 1701 N N . SER A 1 224 ? -1.209 -8.883 1.536 1.00 90.06 224 SER A N 1
ATOM 1702 C CA . SER A 1 224 ? 0.062 -8.162 1.497 1.00 90.06 224 SER A CA 1
ATOM 1703 C C . SER A 1 224 ? -0.153 -6.762 2.058 1.00 90.06 224 SER A C 1
ATOM 1705 O O . SER A 1 224 ? -1.069 -6.069 1.621 1.00 90.06 224 SER A O 1
ATOM 1707 N N . VAL A 1 225 ? 0.672 -6.355 3.021 1.00 89.31 225 VAL A N 1
ATOM 1708 C CA . VAL A 1 225 ? 0.659 -5.003 3.586 1.00 89.31 225 VAL A CA 1
ATOM 1709 C C . VAL A 1 225 ? 2.046 -4.408 3.402 1.00 89.31 225 VAL A C 1
ATOM 1711 O O . VAL A 1 225 ? 3.041 -4.994 3.829 1.00 89.31 225 VAL A O 1
ATOM 1714 N N . THR A 1 226 ? 2.103 -3.260 2.739 1.00 87.62 226 THR A N 1
ATOM 1715 C CA . THR A 1 226 ? 3.344 -2.555 2.415 1.00 87.62 226 THR A CA 1
ATOM 1716 C C . THR A 1 226 ? 3.351 -1.220 3.134 1.00 87.62 226 THR A C 1
ATOM 1718 O O . THR A 1 226 ? 2.328 -0.536 3.170 1.00 87.62 226 THR A O 1
ATOM 1721 N N . PHE A 1 227 ? 4.499 -0.857 3.690 1.00 81.62 227 PHE A N 1
ATOM 1722 C CA . PHE A 1 227 ? 4.686 0.368 4.453 1.00 81.62 227 PHE A CA 1
ATOM 1723 C C . PHE A 1 227 ? 5.868 1.121 3.873 1.00 81.62 227 PHE A C 1
ATOM 1725 O O . PHE A 1 227 ? 6.904 0.498 3.623 1.00 81.62 227 PHE A O 1
ATOM 1732 N N . ASP A 1 228 ? 5.729 2.432 3.712 1.00 73.56 228 ASP A N 1
ATOM 1733 C CA . ASP A 1 228 ? 6.912 3.271 3.600 1.00 73.56 228 ASP A CA 1
ATOM 1734 C C . ASP A 1 228 ? 7.518 3.482 4.992 1.00 73.56 228 ASP A C 1
ATOM 1736 O O . ASP A 1 228 ? 6.851 3.924 5.934 1.00 73.56 228 ASP A O 1
ATOM 1740 N N . GLN A 1 229 ? 8.787 3.116 5.136 1.00 65.00 229 GLN A N 1
ATOM 1741 C CA . GLN A 1 229 ? 9.535 3.395 6.348 1.00 65.00 229 GLN A CA 1
ATOM 1742 C C . GLN A 1 229 ? 10.209 4.750 6.159 1.00 65.00 229 GLN A C 1
ATOM 1744 O O . GLN A 1 229 ? 11.327 4.818 5.652 1.00 65.00 229 GLN A O 1
ATOM 1749 N N . ALA A 1 230 ? 9.549 5.822 6.605 1.00 56.94 230 ALA A N 1
ATOM 1750 C CA . ALA A 1 230 ? 10.240 7.096 6.759 1.00 56.94 230 ALA A CA 1
ATOM 1751 C C . ALA A 1 230 ? 11.383 6.922 7.770 1.00 56.94 230 ALA A C 1
ATOM 1753 O O . ALA A 1 230 ? 11.150 6.530 8.921 1.00 56.94 230 ALA A O 1
ATOM 1754 N N . LEU A 1 231 ? 12.609 7.150 7.297 1.00 43.84 231 LEU A N 1
ATOM 1755 C CA . LEU A 1 231 ? 13.836 7.215 8.092 1.00 43.84 231 LEU A CA 1
ATOM 1756 C C . LEU A 1 231 ? 14.089 8.647 8.554 1.00 43.84 231 LEU A C 1
ATOM 1758 O O . LEU A 1 231 ? 13.949 9.561 7.713 1.00 43.84 231 LEU A O 1
#

Foldseek 3Di:
DDDPDPPVVVVVVVVVVVVVVVVVVVVVVLQVLQVVVLVVVVVVPPPDQQAFPQDAAPFAKAKEKEWDQPPPDDPVNPCRFTKIKMKIKTFDDDDDDDDDPPDDRDGDSDRDDDDDDDDQPDDDDDDDDDDPDDDDDPDPPVVVVVVVVLVVVLVVLCVVCVPPGPRDDPVVSVVVVPPPDDDGDMDMDIGDMGRDHPQDPSVVVVVVVSVVSNCVVSVHDDYHYHYDDDD